Protein AF-A0A8J4C3Y7-F1 (afdb_monomer_lite)

InterPro domains:
  IPR002478 PUA domain [SM00359] (140-215)
  IPR005155 UPF0113, PUA domain [PF03657] (141-219)
  IPR005155 UPF0113, PUA domain [cd21151] (140-217)
  IPR015947 PUA-like superfamily [SSF88697] (140-215)
  IPR036974 PUA domain superfamily [G3DSA:2.30.130.10] (139-224)
  IPR040598 60S ribosome subunit biogenesis protein NIP7, pre-PUA domain [PF17833] (46-128)
  IPR055359 60S ribosome subunit biogenesis protein Nip7, pre-PUA domain, eukaryotes [cd21146] (47-132)

Organism: NCBI:txid1737510

Sequence (224 aa):
GHLAVQCRGHLAATVVLQKRNTFFLVRVDRAPIALFESRQNAKAQMRPLTEEETKAVFEKLYKFIGKNIKNLIDRPNEPFCFRLHKNRVYYVKEKLMKKATNVARDKLVALGTCIGKLTHTGKFRLTVGALDAISQYAKYKVWVKPSAEMQFLYGNNVLKSGLARITENTPTYTGVVIYSMADIPLGFGVTAKSTNECRSLDPNAVVAFHQADCGEFLRAEDEL

Foldseek 3Di:
DDDDDDDDDDDDDDDDDDDDDDDDDDDDDDDDPPPPVVVPVVQQDWDADDPLLVVLVVVVLCLFQPPCVCCLQDPPVFGWGWIDGPQWIAIATVVQVVVCVVDDSVPDDDHHFTQFGQDPVRHTAGECSCQVSRVVRTPKEWEFEPVCLVVVLVQHFGFLLGTDDIDAQDAAQGKYFYAYPVRHTFAIWGAHHHPVVSVVDDRGDGGTHHRYGPSCVVVPVPVD

Secondary structure (DSSP, 8-state):
--------SS----------S-----------GGGSGGGTTTS---BPPPHHHHHHHHHHHHHHHGGGGHHHH--SS--EEEEEETTEEEEEEHHHHHHHTTS-GGG----SEEEEEE-TTSPEEE-GGGHHHHHTT-S-EEEE-HHHHHHHHTTPPEEGGGEEEE-TTPPTT-EEEEEETTS-EEEEEEESS-TTHHHHS-TTSEEEEEEEETTHHHH-TTT-

pLDDT: mean 78.26, std 22.49, range [25.83, 96.19]

Radius of gyration: 27.96 Å; chains: 1; bounding box: 42×63×90 Å

Structure (mmCIF, N/CA/C/O backbone):
data_AF-A0A8J4C3Y7-F1
#
_entry.id   AF-A0A8J4C3Y7-F1
#
loop_
_atom_site.group_PDB
_atom_site.id
_atom_site.type_symbol
_atom_site.label_atom_id
_atom_site.label_alt_id
_atom_site.label_comp_id
_atom_site.label_asym_id
_atom_site.label_entity_id
_atom_site.label_seq_id
_atom_site.pdbx_PDB_ins_code
_atom_site.Cartn_x
_atom_site.Cartn_y
_atom_site.Cartn_z
_atom_site.occupancy
_atom_site.B_iso_or_equiv
_atom_site.auth_seq_id
_atom_site.auth_comp_id
_atom_site.auth_asym_id
_atom_site.auth_atom_id
_atom_site.pdbx_PDB_model_num
ATOM 1 N N . GLY A 1 1 ? 2.196 -44.851 71.385 1.00 36.41 1 GLY A N 1
ATOM 2 C CA . GLY A 1 1 ? 3.177 -45.946 71.321 1.00 36.41 1 GLY A CA 1
ATOM 3 C C . GLY A 1 1 ? 4.149 -45.639 70.212 1.00 36.41 1 GLY A C 1
ATOM 4 O O . GLY A 1 1 ? 3.719 -45.532 69.073 1.00 36.41 1 GLY A O 1
ATOM 5 N N . HIS A 1 2 ? 5.408 -45.390 70.560 1.00 28.61 2 HIS A N 1
ATOM 6 C CA . HIS A 1 2 ? 6.481 -45.124 69.607 1.00 28.61 2 HIS A CA 1
ATOM 7 C C . HIS A 1 2 ? 6.795 -46.374 68.780 1.00 28.61 2 HIS A C 1
ATOM 9 O O . HIS A 1 2 ? 7.017 -47.441 69.342 1.00 28.61 2 HIS A O 1
ATOM 15 N N . LEU A 1 3 ? 6.887 -46.207 67.462 1.00 26.78 3 LEU A N 1
ATOM 16 C CA . LEU A 1 3 ? 7.641 -47.085 66.575 1.00 26.78 3 LEU A CA 1
ATOM 17 C C . LEU A 1 3 ? 8.423 -46.177 65.627 1.00 26.78 3 LEU A C 1
ATOM 19 O O . LEU A 1 3 ? 7.864 -45.532 64.743 1.00 26.78 3 LEU A O 1
ATOM 23 N N . ALA A 1 4 ? 9.717 -46.057 65.910 1.00 28.67 4 ALA A N 1
ATOM 24 C CA . ALA A 1 4 ? 10.682 -45.421 65.036 1.00 28.67 4 ALA A CA 1
ATOM 25 C C . ALA A 1 4 ? 11.058 -46.414 63.931 1.00 28.67 4 ALA A C 1
ATOM 27 O O . ALA A 1 4 ? 11.509 -47.519 64.223 1.00 28.67 4 ALA A O 1
ATOM 28 N N . VAL A 1 5 ? 10.908 -46.009 62.671 1.00 31.25 5 VAL A N 1
ATOM 29 C CA . VAL A 1 5 ? 11.611 -46.625 61.542 1.00 31.25 5 VAL A CA 1
ATOM 30 C C . VAL A 1 5 ? 12.425 -45.518 60.891 1.00 31.25 5 VAL A C 1
ATOM 32 O O . VAL A 1 5 ? 11.892 -44.572 60.316 1.00 31.25 5 VAL A O 1
ATOM 35 N N . GLN A 1 6 ? 13.736 -45.612 61.069 1.00 31.64 6 GLN A N 1
ATOM 36 C CA . GLN A 1 6 ? 14.721 -44.703 60.514 1.00 31.64 6 GLN A CA 1
ATOM 37 C C . GLN A 1 6 ? 15.144 -45.241 59.144 1.00 31.64 6 GLN A C 1
ATOM 39 O O . GLN A 1 6 ? 15.929 -46.179 59.060 1.00 31.64 6 GLN A O 1
ATOM 44 N N . CYS A 1 7 ? 14.644 -44.634 58.067 1.00 29.94 7 CYS A N 1
ATOM 45 C CA . CYS A 1 7 ? 15.182 -44.817 56.720 1.00 29.94 7 CYS A CA 1
ATOM 46 C C . CYS A 1 7 ? 15.694 -43.465 56.210 1.00 29.94 7 CYS A C 1
ATOM 48 O O . CYS A 1 7 ? 14.972 -42.471 56.174 1.00 29.94 7 CYS A O 1
ATOM 50 N N . ARG A 1 8 ? 16.990 -43.424 55.888 1.00 35.47 8 ARG A N 1
ATOM 51 C CA . ARG A 1 8 ? 17.700 -42.272 55.325 1.00 35.47 8 ARG A CA 1
ATOM 52 C C . ARG A 1 8 ? 17.146 -41.931 53.938 1.00 35.47 8 ARG A C 1
ATOM 54 O O . ARG A 1 8 ? 16.997 -42.825 53.117 1.00 35.47 8 ARG A O 1
ATOM 61 N N . GLY A 1 9 ? 16.999 -40.636 53.660 1.00 35.59 9 GLY A N 1
ATOM 62 C CA . GLY A 1 9 ? 16.902 -40.109 52.296 1.00 35.59 9 GLY A CA 1
ATOM 63 C C . GLY A 1 9 ? 15.484 -39.793 51.819 1.00 35.59 9 GLY A C 1
ATOM 64 O O . GLY A 1 9 ? 14.715 -40.682 51.499 1.00 35.59 9 GLY A O 1
ATOM 65 N N . HIS A 1 10 ? 15.215 -38.490 51.717 1.00 35.09 10 HIS A N 1
ATOM 66 C CA . HIS A 1 10 ? 14.205 -37.833 50.875 1.00 35.09 10 HIS A CA 1
ATOM 67 C C . HIS A 1 10 ? 12.716 -38.194 51.070 1.00 35.09 10 HIS A C 1
ATOM 69 O O . HIS A 1 10 ? 12.194 -39.156 50.528 1.00 35.09 10 HIS A O 1
ATOM 75 N N . LEU A 1 11 ? 12.040 -37.259 51.756 1.00 35.09 11 LEU A N 1
ATOM 76 C CA . LEU A 1 11 ? 10.651 -36.814 51.561 1.00 35.09 11 LEU A CA 1
ATOM 77 C C . LEU A 1 11 ? 9.566 -37.902 51.525 1.00 35.09 11 LEU A C 1
ATOM 79 O O . LEU A 1 11 ? 9.141 -38.378 50.478 1.00 35.09 11 LEU A O 1
ATOM 83 N N . ALA A 1 12 ? 9.026 -38.176 52.712 1.00 33.22 12 ALA A N 1
ATOM 84 C CA . ALA A 1 12 ? 7.740 -38.831 52.892 1.00 33.22 12 ALA A CA 1
ATOM 85 C C . ALA A 1 12 ? 6.590 -37.917 52.421 1.00 33.22 12 ALA A C 1
ATOM 87 O O . ALA A 1 12 ? 6.475 -36.775 52.868 1.00 33.22 12 ALA A O 1
ATOM 88 N N . ALA A 1 13 ? 5.717 -38.434 51.554 1.00 33.91 13 ALA A N 1
ATOM 89 C CA . ALA A 1 13 ? 4.413 -37.850 51.263 1.00 33.91 13 ALA A CA 1
ATOM 90 C C . ALA A 1 13 ? 3.348 -38.600 52.077 1.00 33.91 13 ALA A C 1
ATOM 92 O O . ALA A 1 13 ? 3.108 -39.784 51.852 1.00 33.91 13 ALA A O 1
ATOM 93 N N . THR A 1 14 ? 2.710 -37.913 53.023 1.00 32.50 14 THR A N 1
ATOM 94 C CA . THR A 1 14 ? 1.568 -38.445 53.778 1.00 32.50 14 THR A CA 1
ATOM 95 C C . THR A 1 14 ? 0.280 -37.963 53.117 1.00 32.50 14 THR A C 1
ATOM 97 O O . THR A 1 14 ? 0.007 -36.765 53.088 1.00 32.50 14 THR A O 1
ATOM 100 N N . VAL A 1 15 ? -0.519 -38.888 52.582 1.00 29.41 15 VAL A N 1
ATOM 101 C CA . VAL A 1 15 ? -1.860 -38.598 52.053 1.00 29.41 15 VAL A CA 1
ATOM 102 C C . VAL A 1 15 ? -2.858 -38.626 53.208 1.00 29.41 15 VAL A C 1
ATOM 104 O O . VAL A 1 15 ? -3.060 -39.668 53.826 1.00 29.41 15 VAL A O 1
ATOM 107 N N . VAL A 1 16 ? -3.508 -37.493 53.479 1.00 32.41 16 VAL A N 1
ATOM 108 C CA . VAL A 1 16 ? -4.684 -37.416 54.357 1.00 32.41 16 VAL A CA 1
ATOM 109 C C . VAL A 1 16 ? -5.881 -36.977 53.516 1.00 32.41 16 VAL A C 1
ATOM 111 O O . VAL A 1 16 ? -5.937 -35.859 53.011 1.00 32.41 16 VAL A O 1
ATOM 114 N N . LEU A 1 17 ? -6.834 -37.894 53.350 1.00 31.77 17 LEU A N 1
ATOM 115 C CA . LEU A 1 17 ? -8.150 -37.675 52.753 1.00 31.77 17 LEU A CA 1
ATOM 116 C C . LEU A 1 17 ? -9.106 -37.155 53.830 1.00 31.77 17 LEU A C 1
ATOM 118 O O . LEU A 1 17 ? -9.456 -37.921 54.725 1.00 31.77 17 LEU A O 1
ATOM 122 N N . GLN A 1 18 ? -9.629 -35.928 53.709 1.00 32.31 18 GLN A N 1
ATOM 123 C CA . GLN A 1 18 ? -10.955 -35.643 54.267 1.00 32.31 18 GLN A CA 1
ATOM 124 C C . GLN A 1 18 ? -11.691 -34.457 53.629 1.00 32.31 18 GLN A C 1
ATOM 126 O O . GLN A 1 18 ? -11.134 -33.422 53.284 1.00 32.31 18 GLN A O 1
ATOM 131 N N . LYS A 1 19 ? -12.994 -34.704 53.483 1.00 35.78 19 LYS A N 1
ATOM 132 C CA . LYS A 1 19 ? -14.099 -33.912 52.935 1.00 35.78 19 LYS A CA 1
ATOM 133 C C . LYS A 1 19 ? -14.205 -32.465 53.453 1.00 35.78 19 LYS A C 1
ATOM 135 O O . LYS A 1 19 ? -13.980 -32.213 54.629 1.00 35.78 19 LYS A O 1
ATOM 140 N N . ARG A 1 20 ? -14.816 -31.633 52.590 1.00 32.47 20 ARG A N 1
ATOM 141 C CA . ARG A 1 20 ? -15.439 -30.301 52.810 1.00 32.47 20 ARG A CA 1
ATOM 142 C C . ARG A 1 20 ? -14.550 -29.077 52.528 1.00 32.47 20 ARG A C 1
ATOM 144 O O . ARG A 1 20 ? -14.087 -28.389 53.422 1.00 32.47 20 ARG A O 1
ATOM 151 N N . ASN A 1 21 ? -14.390 -28.819 51.227 1.00 35.31 21 ASN A N 1
ATOM 152 C CA . ASN A 1 21 ? -14.551 -27.549 50.490 1.00 35.31 21 ASN A CA 1
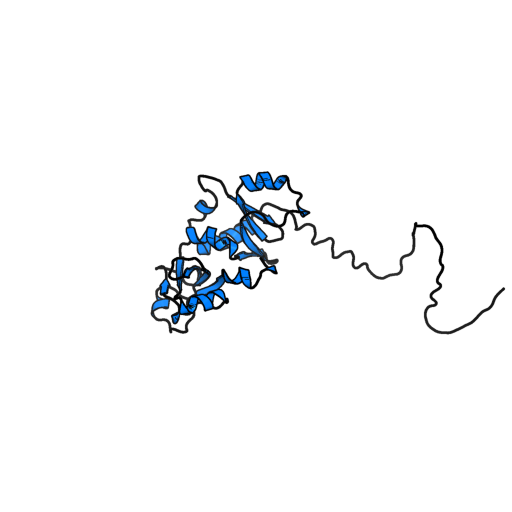ATOM 153 C C . ASN A 1 21 ? -14.249 -26.181 51.143 1.00 35.31 21 ASN A C 1
ATOM 155 O O . ASN A 1 21 ? -14.898 -25.191 50.820 1.00 35.31 21 ASN A O 1
ATOM 159 N N . THR A 1 22 ? -13.198 -26.087 51.947 1.00 32.81 22 THR A N 1
ATOM 160 C CA . THR A 1 22 ? -12.506 -24.820 52.237 1.00 32.81 22 THR A CA 1
ATOM 161 C C . THR A 1 22 ? -11.039 -25.137 52.490 1.00 32.81 22 THR A C 1
ATOM 163 O O . THR A 1 22 ? -10.719 -25.756 53.499 1.00 32.81 22 THR A O 1
ATOM 166 N N . PHE A 1 23 ? -10.151 -24.741 51.574 1.00 29.16 23 PHE A N 1
ATOM 167 C CA . PHE A 1 23 ? -8.704 -24.877 51.746 1.00 29.16 23 PHE A CA 1
ATOM 168 C C . PHE A 1 23 ? -8.066 -23.502 51.938 1.00 29.16 23 PHE A C 1
ATOM 170 O O . PHE A 1 23 ? -7.900 -22.728 50.999 1.00 29.16 23 PHE A O 1
ATOM 177 N N . PHE A 1 24 ? -7.693 -23.232 53.186 1.00 27.12 24 PHE A N 1
ATOM 178 C CA . PHE A 1 24 ? -6.508 -22.453 53.518 1.00 27.12 24 PHE A CA 1
ATOM 179 C C . PHE A 1 24 ? -5.316 -23.420 53.606 1.00 27.12 24 PHE A C 1
ATOM 181 O O . PHE A 1 24 ? -5.476 -24.530 54.113 1.00 27.12 24 PHE A O 1
ATOM 188 N N . LEU A 1 25 ? -4.132 -22.953 53.191 1.00 25.83 25 LEU A N 1
ATOM 189 C CA . LEU A 1 25 ? -2.889 -22.889 53.986 1.00 25.83 25 LEU A CA 1
ATOM 190 C C . LEU A 1 25 ? -1.599 -23.305 53.227 1.00 25.83 25 LEU A C 1
ATOM 192 O O . LEU A 1 25 ? -1.554 -24.265 52.470 1.00 25.83 25 LEU A O 1
ATOM 196 N N . VAL A 1 26 ? -0.542 -22.573 53.598 1.00 26.84 26 VAL A N 1
ATOM 197 C CA . VAL A 1 26 ? 0.910 -22.851 53.583 1.00 26.84 26 VAL A CA 1
ATOM 198 C C . VAL A 1 26 ? 1.687 -22.744 52.267 1.00 26.84 26 VAL A C 1
ATOM 200 O O . VAL A 1 26 ? 1.806 -23.666 51.470 1.00 26.84 26 VAL A O 1
ATOM 203 N N . ARG A 1 27 ? 2.348 -21.586 52.168 1.00 31.56 27 ARG A N 1
ATOM 204 C CA . ARG A 1 27 ? 3.588 -21.283 51.441 1.00 31.56 27 ARG A CA 1
ATOM 205 C C . ARG A 1 27 ? 4.646 -22.396 51.548 1.00 31.56 27 ARG A C 1
ATOM 207 O O . ARG A 1 27 ? 5.126 -22.667 52.643 1.00 31.56 27 ARG A O 1
ATOM 214 N N . VAL A 1 28 ? 5.106 -22.894 50.400 1.00 32.59 28 VAL A N 1
ATOM 215 C CA . VAL A 1 28 ? 6.481 -23.379 50.187 1.00 32.59 28 VAL A CA 1
ATOM 216 C C . VAL A 1 28 ? 6.940 -22.849 48.828 1.00 32.59 28 VAL A C 1
ATOM 218 O O . VAL A 1 28 ? 6.209 -22.922 47.841 1.00 32.59 28 VAL A O 1
ATOM 221 N N . ASP A 1 29 ? 8.118 -22.236 48.815 1.00 33.41 29 ASP A N 1
ATOM 222 C CA . ASP A 1 29 ? 8.666 -21.417 47.739 1.00 33.41 29 ASP A CA 1
ATOM 223 C C . ASP A 1 29 ? 8.772 -22.132 46.382 1.00 33.41 29 ASP A C 1
ATOM 225 O O . ASP A 1 29 ? 9.707 -22.881 46.106 1.00 33.41 29 ASP A O 1
ATOM 229 N N . ARG A 1 30 ? 7.848 -21.805 45.477 1.00 35.62 30 ARG A N 1
ATOM 230 C CA . ARG A 1 30 ? 8.101 -21.694 44.037 1.00 35.62 30 ARG A CA 1
ATOM 231 C C . ARG A 1 30 ? 7.339 -20.477 43.530 1.00 35.62 30 ARG A C 1
ATOM 233 O O . ARG A 1 30 ? 6.121 -20.396 43.661 1.00 35.62 30 ARG A O 1
ATOM 240 N N . ALA A 1 31 ? 8.090 -19.506 43.021 1.00 34.25 31 ALA A N 1
ATOM 241 C CA . ALA A 1 31 ? 7.583 -18.237 42.521 1.00 34.25 31 ALA A CA 1
ATOM 242 C C . ALA A 1 31 ? 6.405 -18.438 41.542 1.00 34.25 31 ALA A C 1
ATOM 244 O O . ALA A 1 31 ? 6.461 -19.330 40.690 1.00 34.25 31 ALA A O 1
ATOM 245 N N . PRO A 1 32 ? 5.337 -17.627 41.640 1.00 36.81 32 PRO A N 1
ATOM 246 C CA . PRO A 1 32 ? 4.151 -17.811 40.826 1.00 36.81 32 PRO A CA 1
ATOM 247 C C . PRO A 1 32 ? 4.416 -17.344 39.393 1.00 36.81 32 PRO A C 1
ATOM 249 O O . PRO A 1 32 ? 4.732 -16.183 39.140 1.00 36.81 32 PRO A O 1
ATOM 252 N N . ILE A 1 33 ? 4.179 -18.245 38.442 1.00 41.84 33 ILE A N 1
ATOM 253 C CA . ILE A 1 33 ? 4.109 -17.984 36.993 1.00 41.84 33 ILE A CA 1
ATOM 254 C C . ILE A 1 33 ? 2.921 -17.044 36.641 1.00 41.84 33 ILE A C 1
ATOM 256 O O . ILE A 1 33 ? 2.798 -16.561 35.522 1.00 41.84 33 ILE A O 1
ATOM 260 N N . ALA A 1 34 ? 2.091 -16.673 37.622 1.00 33.97 34 ALA A N 1
ATOM 261 C CA . ALA A 1 34 ? 0.876 -15.869 37.469 1.00 33.97 34 ALA A CA 1
ATOM 262 C C . ALA A 1 34 ? 1.071 -14.332 37.448 1.00 33.97 34 ALA A C 1
ATOM 264 O O . ALA A 1 34 ? 0.091 -13.594 37.532 1.00 33.97 34 ALA A O 1
ATOM 265 N N . LEU A 1 35 ? 2.302 -13.812 37.338 1.00 34.62 35 LEU A N 1
ATOM 266 C CA . LEU A 1 35 ? 2.556 -12.360 37.230 1.00 34.62 35 LEU A CA 1
ATOM 267 C C . LEU A 1 35 ? 2.922 -11.875 35.817 1.00 34.62 35 LEU A C 1
ATOM 269 O O . LEU A 1 35 ? 3.085 -10.672 35.616 1.00 34.62 35 LEU A O 1
ATOM 273 N N . PHE A 1 36 ? 3.011 -12.769 34.827 1.00 38.09 36 PHE A N 1
ATOM 274 C CA . PHE A 1 36 ? 3.315 -12.371 33.445 1.00 38.09 36 PHE A CA 1
ATOM 275 C C . PHE A 1 36 ? 2.067 -12.180 32.560 1.00 38.09 36 PHE A C 1
ATOM 277 O O . PHE A 1 36 ? 2.129 -11.482 31.550 1.00 38.09 36 PHE A O 1
ATOM 284 N N . GLU A 1 37 ? 0.909 -12.707 32.967 1.00 37.78 37 GLU A N 1
ATOM 285 C CA . GLU A 1 37 ? -0.347 -12.615 32.200 1.00 37.78 37 GLU A CA 1
ATOM 286 C C . GLU A 1 37 ? -1.121 -11.300 32.400 1.00 37.78 37 GLU A C 1
ATOM 288 O O . GLU A 1 37 ? -1.939 -10.916 31.565 1.00 37.78 37 GLU A O 1
ATOM 293 N N . SER A 1 38 ? -0.833 -10.532 33.454 1.00 36.56 38 SER A N 1
ATOM 294 C CA . SER A 1 38 ? -1.585 -9.309 33.776 1.00 36.56 38 SER A CA 1
ATOM 295 C C . SER A 1 38 ? -1.090 -8.042 33.063 1.00 36.56 38 SER A C 1
ATOM 297 O O . SER A 1 38 ? -1.765 -7.014 33.107 1.00 36.56 38 SER A O 1
ATOM 299 N N . ARG A 1 39 ? 0.045 -8.087 32.345 1.00 38.28 39 ARG A N 1
ATOM 300 C CA . ARG A 1 39 ? 0.594 -6.914 31.625 1.00 38.28 39 ARG A CA 1
ATOM 301 C C . ARG A 1 39 ? 0.188 -6.790 30.156 1.00 38.28 39 ARG A C 1
ATOM 303 O O . ARG A 1 39 ? 0.383 -5.721 29.581 1.00 38.28 39 ARG A O 1
ATOM 310 N N . GLN A 1 40 ? -0.403 -7.816 29.541 1.00 44.31 40 GLN A N 1
ATOM 311 C CA . GLN A 1 40 ? -0.867 -7.715 28.146 1.00 44.31 40 GLN A CA 1
ATOM 312 C C . GLN A 1 40 ? -2.348 -7.340 28.008 1.00 44.31 40 GLN A C 1
ATOM 314 O O . GLN A 1 40 ? -2.746 -6.796 26.977 1.00 44.31 40 GLN A O 1
ATOM 319 N N . ASN A 1 41 ? -3.152 -7.513 29.059 1.00 39.62 41 ASN A N 1
ATOM 320 C CA . ASN A 1 41 ? -4.606 -7.353 28.964 1.00 39.62 41 ASN A CA 1
ATOM 321 C C . ASN A 1 41 ? -5.119 -5.896 29.008 1.00 39.62 41 ASN A C 1
ATOM 323 O O . ASN A 1 41 ? -6.308 -5.650 28.836 1.00 39.62 41 ASN A O 1
ATOM 327 N N . ALA A 1 42 ? -4.239 -4.899 29.150 1.00 43.53 42 ALA A N 1
ATOM 328 C CA . ALA A 1 42 ? -4.610 -3.481 29.039 1.00 43.53 42 ALA A CA 1
ATOM 329 C C . ALA A 1 42 ? -4.554 -2.932 27.593 1.00 43.53 42 ALA A C 1
ATOM 331 O O . ALA A 1 42 ? -5.013 -1.820 27.334 1.00 43.53 42 ALA A O 1
ATOM 332 N N . LYS A 1 43 ? -4.015 -3.697 26.627 1.00 50.47 43 LYS A N 1
ATOM 333 C CA . LYS A 1 43 ? -3.798 -3.262 25.227 1.00 50.47 43 LYS A CA 1
ATOM 334 C C . LYS A 1 43 ? -4.917 -3.639 24.241 1.00 50.47 43 LYS A C 1
ATOM 336 O O . LYS A 1 43 ? -4.779 -3.398 23.043 1.00 50.47 43 LYS A O 1
ATOM 341 N N . ALA A 1 44 ? -6.038 -4.184 24.713 1.00 52.28 44 ALA A N 1
ATOM 342 C CA . ALA A 1 44 ? -7.176 -4.578 23.871 1.00 52.28 44 ALA A CA 1
ATOM 343 C C . ALA A 1 44 ? -8.234 -3.470 23.685 1.00 52.28 44 ALA A C 1
ATOM 345 O O . ALA A 1 44 ? -9.346 -3.729 23.231 1.00 52.28 44 ALA A O 1
ATOM 346 N N . GLN A 1 45 ? -7.936 -2.222 24.047 1.00 64.12 45 GLN A N 1
ATOM 347 C CA . GLN A 1 45 ? -8.951 -1.171 24.028 1.00 64.12 45 GLN A CA 1
ATOM 348 C C . GLN A 1 45 ? -9.001 -0.488 22.665 1.00 64.12 45 GLN A C 1
ATOM 350 O O . GLN A 1 45 ? -8.005 0.060 22.203 1.00 64.12 45 GLN A O 1
ATOM 355 N N . MET A 1 46 ? -10.183 -0.511 22.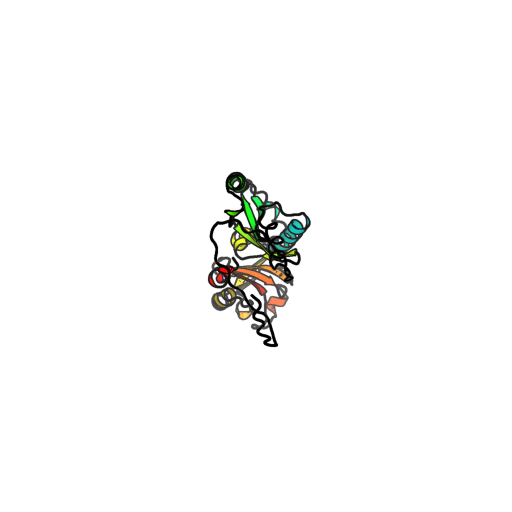040 1.00 76.31 46 MET A N 1
ATOM 356 C CA . MET A 1 46 ? -10.531 0.425 20.973 1.00 76.31 46 MET A CA 1
ATOM 357 C C . MET A 1 46 ? -10.276 1.844 21.462 1.00 76.31 46 MET A C 1
ATOM 359 O O . MET A 1 46 ? -11.026 2.363 22.291 1.00 76.31 46 MET A O 1
ATOM 363 N N . ARG A 1 47 ? -9.204 2.453 20.966 1.00 84.06 47 ARG A N 1
ATOM 364 C CA . ARG A 1 47 ? -8.774 3.780 21.397 1.00 84.06 47 ARG A CA 1
ATOM 365 C C . ARG A 1 47 ? -8.460 4.684 20.208 1.00 84.06 47 ARG A C 1
ATOM 367 O O . ARG A 1 47 ? -8.150 4.186 19.119 1.00 84.06 47 ARG A O 1
ATOM 374 N N . PRO A 1 48 ? -8.543 6.015 20.382 1.00 87.75 48 PRO A N 1
ATOM 375 C CA . PRO A 1 48 ? -7.861 6.938 19.482 1.00 87.75 48 PRO A CA 1
ATOM 376 C C . PRO A 1 48 ? -6.363 6.619 19.404 1.00 87.75 48 PRO A C 1
ATOM 378 O O . PRO A 1 48 ? -5.760 6.131 20.368 1.00 87.75 48 PRO A O 1
ATOM 381 N N . LEU A 1 49 ? -5.779 6.903 18.243 1.00 87.75 49 LEU A N 1
ATOM 382 C CA . LEU A 1 49 ? -4.331 6.887 18.078 1.00 87.75 49 LEU A CA 1
ATOM 383 C C . LEU A 1 49 ? -3.729 8.032 18.897 1.00 87.75 49 LEU A C 1
ATOM 385 O O . LEU A 1 49 ? -4.341 9.093 19.031 1.00 87.75 49 LEU A O 1
ATOM 389 N N . THR A 1 50 ? -2.534 7.816 19.441 1.00 90.44 50 THR A N 1
ATOM 390 C CA . THR A 1 50 ? -1.740 8.910 20.015 1.00 90.44 50 THR A CA 1
ATOM 391 C C . THR A 1 50 ? -1.155 9.774 18.898 1.00 90.44 50 THR A C 1
ATOM 393 O O . THR A 1 50 ? -1.157 9.386 17.726 1.00 90.44 50 THR A O 1
ATOM 396 N N . GLU A 1 51 ? -0.633 10.953 19.231 1.00 88.88 51 GLU A N 1
ATOM 397 C CA . GLU A 1 51 ? -0.028 11.847 18.235 1.00 88.88 51 GLU A CA 1
ATOM 398 C C . GLU A 1 51 ? 1.162 11.202 17.509 1.00 88.88 51 GLU A C 1
ATOM 400 O O . GLU A 1 51 ? 1.301 11.349 16.296 1.00 88.88 51 GLU A O 1
ATOM 405 N N . GLU A 1 52 ? 1.990 10.442 18.228 1.00 89.44 52 GLU A N 1
ATOM 406 C CA . GLU A 1 52 ? 3.147 9.733 17.669 1.00 89.44 52 GLU A CA 1
ATOM 407 C C . GLU A 1 52 ? 2.726 8.644 16.674 1.00 89.44 52 GLU A C 1
ATOM 409 O O . GLU A 1 52 ? 3.238 8.577 15.556 1.00 89.44 52 GLU A O 1
ATOM 414 N N . GLU A 1 53 ? 1.736 7.828 17.044 1.00 89.38 53 GLU A N 1
ATOM 415 C CA . GLU A 1 53 ? 1.188 6.778 16.176 1.00 89.38 53 GLU A CA 1
ATOM 416 C C . GLU A 1 53 ? 0.530 7.377 14.934 1.00 89.38 53 GLU A C 1
ATOM 418 O O . GLU A 1 53 ? 0.680 6.867 13.824 1.00 89.38 53 GLU A O 1
ATOM 423 N N . THR A 1 54 ? -0.174 8.491 15.120 1.00 90.12 54 THR A N 1
ATOM 424 C CA . THR A 1 54 ? -0.843 9.222 14.047 1.00 90.12 54 THR A CA 1
ATOM 425 C C . THR A 1 54 ? 0.172 9.742 13.030 1.00 90.12 54 THR A C 1
ATOM 427 O O . THR A 1 54 ? -0.004 9.530 11.829 1.00 90.12 54 THR A O 1
ATOM 430 N N . LYS A 1 55 ? 1.281 10.338 13.494 1.00 91.56 55 LYS A N 1
ATOM 431 C CA . LYS A 1 55 ? 2.395 10.758 12.629 1.00 91.56 55 LYS A CA 1
ATOM 432 C C . LYS A 1 55 ? 2.976 9.574 11.855 1.00 91.56 55 LYS A C 1
ATOM 434 O O . LYS A 1 55 ? 3.074 9.651 10.634 1.00 91.56 55 LYS A O 1
ATOM 439 N N . ALA A 1 56 ? 3.259 8.454 12.521 1.00 91.56 56 ALA A N 1
ATOM 440 C CA . ALA A 1 56 ? 3.822 7.267 11.872 1.00 91.56 56 ALA A CA 1
ATOM 441 C C . ALA A 1 56 ? 2.910 6.685 10.770 1.00 91.56 56 ALA A C 1
ATOM 443 O O . ALA A 1 56 ? 3.392 6.277 9.708 1.00 91.56 56 ALA A O 1
ATOM 444 N N . VAL A 1 57 ? 1.591 6.660 10.996 1.00 91.12 57 VAL A N 1
ATOM 445 C CA . VAL A 1 57 ? 0.606 6.217 9.994 1.00 91.12 57 VAL A CA 1
ATOM 446 C C . VAL A 1 57 ? 0.568 7.187 8.815 1.00 91.12 57 VAL A C 1
ATOM 448 O O . VAL A 1 57 ? 0.677 6.762 7.661 1.00 91.12 57 VAL A O 1
ATOM 451 N N . PHE A 1 58 ? 0.465 8.491 9.080 1.00 90.69 58 PHE A N 1
ATOM 452 C CA . PHE A 1 58 ? 0.376 9.494 8.022 1.00 90.69 58 PHE A CA 1
ATOM 453 C C . PHE A 1 58 ? 1.659 9.614 7.203 1.00 90.69 58 PHE A C 1
ATOM 455 O O . PHE A 1 58 ? 1.570 9.725 5.984 1.00 90.69 58 PHE A O 1
ATOM 462 N N . GLU A 1 59 ? 2.839 9.504 7.811 1.00 91.69 59 GLU A N 1
ATOM 463 C CA . GLU A 1 59 ? 4.115 9.469 7.089 1.00 91.69 59 GLU A CA 1
ATOM 464 C C . GLU A 1 59 ? 4.176 8.311 6.091 1.00 91.69 59 GLU A C 1
ATOM 466 O O . GLU A 1 59 ? 4.658 8.471 4.967 1.00 91.69 59 GLU A O 1
ATOM 471 N N . LYS A 1 60 ? 3.668 7.133 6.472 1.00 90.94 60 LYS A N 1
ATOM 472 C CA . LYS A 1 60 ? 3.605 5.977 5.572 1.00 90.94 60 LYS A CA 1
ATOM 473 C C . LYS A 1 60 ? 2.581 6.169 4.462 1.00 90.94 60 LYS A C 1
ATOM 475 O O . LYS A 1 60 ? 2.918 5.916 3.310 1.00 90.94 60 LYS A O 1
ATOM 480 N N . LEU A 1 61 ? 1.380 6.650 4.771 1.00 90.44 61 LEU A N 1
ATOM 481 C CA . LEU A 1 61 ? 0.343 6.917 3.766 1.00 90.44 61 LEU A CA 1
ATOM 482 C C . LEU A 1 61 ? 0.758 8.023 2.784 1.00 90.44 61 LEU A C 1
ATOM 484 O O . LEU A 1 61 ? 0.506 7.920 1.580 1.00 90.44 61 LEU A O 1
ATOM 488 N N . TYR A 1 62 ? 1.460 9.047 3.272 1.00 91.31 62 TYR A N 1
ATOM 489 C CA . TYR A 1 62 ? 1.959 10.153 2.460 1.00 91.31 62 TYR A CA 1
ATOM 490 C C . TYR A 1 62 ? 2.929 9.681 1.370 1.00 91.31 62 TYR A C 1
ATOM 492 O O . TYR A 1 62 ? 2.925 10.236 0.273 1.00 91.31 62 TYR A O 1
ATOM 500 N N . LYS A 1 63 ? 3.694 8.605 1.610 1.00 90.62 63 LYS A N 1
ATOM 501 C CA . LYS A 1 63 ? 4.591 8.017 0.599 1.00 90.62 63 LYS A CA 1
ATOM 502 C C . LYS A 1 63 ? 3.863 7.459 -0.629 1.00 90.62 63 LYS A C 1
ATOM 504 O O . LYS A 1 63 ? 4.494 7.380 -1.676 1.00 90.62 63 LYS A O 1
ATOM 509 N N . PHE A 1 64 ? 2.582 7.097 -0.513 1.00 91.19 64 PHE A N 1
ATOM 510 C CA . PHE A 1 64 ? 1.777 6.544 -1.614 1.00 91.19 64 PHE A CA 1
ATOM 511 C C . PHE A 1 64 ? 0.821 7.581 -2.227 1.00 91.19 64 PHE A C 1
ATOM 513 O O . PHE A 1 64 ? 0.701 7.692 -3.449 1.00 91.19 64 PHE A O 1
ATOM 520 N N . ILE A 1 65 ? 0.135 8.353 -1.378 1.00 90.19 65 ILE A N 1
ATOM 521 C CA . ILE A 1 65 ? -0.946 9.273 -1.776 1.00 90.19 65 ILE A CA 1
ATOM 522 C C . ILE A 1 65 ? -0.422 10.703 -2.013 1.00 90.19 65 ILE A C 1
ATOM 524 O O . ILE A 1 65 ? -0.953 11.456 -2.832 1.00 90.19 65 ILE A O 1
ATOM 528 N N . GLY A 1 66 ? 0.621 11.112 -1.285 1.00 87.81 66 GLY A N 1
ATOM 529 C CA . GLY A 1 66 ? 1.100 12.492 -1.263 1.00 87.81 66 GLY A CA 1
ATOM 530 C C . GLY A 1 66 ? 0.053 13.466 -0.711 1.00 87.81 66 GLY A C 1
ATOM 531 O O . GLY A 1 66 ? -0.519 13.257 0.358 1.00 87.81 66 GLY A O 1
ATOM 532 N N . LYS A 1 67 ? -0.213 14.553 -1.448 1.00 85.50 67 LYS A N 1
ATOM 533 C CA . LYS A 1 67 ? -1.088 15.660 -1.009 1.00 85.50 67 LYS A CA 1
ATOM 534 C C . LYS A 1 67 ? -2.578 15.289 -0.917 1.00 85.50 67 LYS A C 1
ATOM 536 O O . LYS A 1 67 ? -3.321 15.980 -0.225 1.00 85.50 67 LYS A O 1
ATOM 541 N N . ASN A 1 68 ? -3.006 14.196 -1.555 1.00 84.38 68 ASN A N 1
ATOM 542 C CA . ASN A 1 68 ? -4.416 13.780 -1.625 1.00 84.38 68 ASN A CA 1
ATOM 543 C C . ASN A 1 68 ? -4.942 13.133 -0.331 1.00 84.38 68 ASN A C 1
ATOM 545 O O . ASN A 1 68 ? -6.065 12.640 -0.293 1.00 84.38 68 ASN A O 1
ATOM 549 N N . ILE A 1 69 ? -4.156 13.141 0.748 1.00 85.56 69 ILE A N 1
ATOM 550 C CA . ILE A 1 69 ? -4.523 12.506 2.017 1.00 85.56 69 ILE A CA 1
ATOM 551 C C . ILE A 1 69 ? -5.741 13.149 2.689 1.00 85.56 69 ILE A C 1
ATOM 553 O O . ILE A 1 69 ? -6.472 12.475 3.407 1.00 85.56 69 ILE A O 1
ATOM 557 N N . LYS A 1 70 ? -6.004 14.431 2.405 1.00 84.56 70 LYS A N 1
ATOM 558 C CA . LYS A 1 70 ? -7.189 15.148 2.899 1.00 84.56 70 LYS A CA 1
ATOM 559 C C . LYS A 1 70 ? -8.485 14.480 2.436 1.00 84.56 70 LYS A C 1
ATOM 561 O O . LYS A 1 70 ? -9.389 14.285 3.236 1.00 84.56 70 LYS A O 1
ATOM 566 N N . ASN A 1 71 ? -8.515 14.010 1.189 1.00 84.25 71 ASN A N 1
ATOM 567 C CA . ASN A 1 71 ? -9.682 13.344 0.602 1.00 84.25 71 ASN A CA 1
ATOM 568 C C . ASN A 1 71 ? -9.972 11.977 1.245 1.00 84.25 71 ASN A C 1
ATOM 570 O O . ASN A 1 71 ? -11.070 11.441 1.093 1.00 84.25 71 ASN A O 1
ATOM 574 N N . LEU A 1 72 ? -8.993 11.393 1.949 1.00 83.06 72 LEU A N 1
ATOM 575 C CA . LEU A 1 72 ? -9.183 10.150 2.692 1.00 83.06 72 LEU A CA 1
ATOM 576 C C . LEU A 1 72 ? -9.940 10.388 4.009 1.00 83.06 72 LEU A C 1
ATOM 578 O O . LEU A 1 72 ? -10.656 9.502 4.461 1.00 83.06 72 LEU A O 1
ATOM 582 N N . ILE A 1 73 ? -9.793 11.559 4.628 1.00 83.25 73 ILE A N 1
ATOM 583 C CA . ILE A 1 73 ? -10.436 11.887 5.910 1.00 83.25 73 ILE A CA 1
ATOM 584 C C . ILE A 1 73 ? -11.768 12.596 5.653 1.00 83.25 73 ILE A C 1
ATOM 586 O O . ILE A 1 73 ? -12.818 12.151 6.126 1.00 83.25 73 ILE A O 1
ATOM 590 N N . ASP A 1 74 ? -11.718 13.641 4.828 1.00 79.94 74 ASP A N 1
ATOM 591 C CA . ASP A 1 74 ? -12.823 14.553 4.563 1.00 79.94 74 ASP A CA 1
ATOM 592 C C . ASP A 1 74 ? -13.499 14.175 3.245 1.00 79.94 74 ASP A C 1
ATOM 594 O O . ASP A 1 74 ? -13.327 14.820 2.207 1.00 79.94 74 ASP A O 1
ATOM 598 N N . ARG A 1 75 ? -14.272 13.084 3.268 1.00 78.62 75 ARG A N 1
ATOM 599 C CA . ARG A 1 75 ? -15.209 12.804 2.176 1.00 78.62 75 ARG A CA 1
ATOM 600 C C . ARG A 1 75 ? -16.487 13.612 2.414 1.00 78.62 75 ARG A C 1
ATOM 602 O O . ARG A 1 75 ? -17.041 13.528 3.508 1.00 78.62 75 ARG A O 1
ATOM 609 N N . PRO A 1 76 ? -17.019 14.316 1.397 1.00 72.69 76 PRO A N 1
ATOM 610 C CA . PRO A 1 76 ? -18.184 15.194 1.557 1.00 72.69 76 PRO A CA 1
ATOM 611 C C . PRO A 1 76 ? -19.445 14.460 2.035 1.00 72.69 76 PRO A C 1
ATOM 613 O O . PRO A 1 76 ? -20.330 15.074 2.617 1.00 72.69 76 PRO A O 1
ATOM 616 N N . ASN A 1 77 ? -19.522 13.144 1.820 1.00 78.00 77 ASN A N 1
ATOM 617 C CA . ASN A 1 77 ? -20.662 12.338 2.248 1.00 78.00 77 ASN A CA 1
ATOM 618 C C . ASN A 1 77 ? -20.569 11.918 3.722 1.00 78.00 77 ASN A C 1
ATOM 620 O O . ASN A 1 77 ? -21.546 12.031 4.459 1.00 78.00 77 ASN A O 1
ATOM 624 N N . GLU A 1 78 ? -19.424 11.375 4.149 1.00 79.69 78 GLU A N 1
ATOM 625 C CA . GLU A 1 78 ? -19.242 10.836 5.501 1.00 79.69 78 GLU A CA 1
ATOM 626 C C . GLU A 1 78 ? -17.776 10.948 5.944 1.00 79.69 78 GLU A C 1
ATOM 628 O O . GLU A 1 78 ? -16.899 10.469 5.218 1.00 79.69 78 GLU A O 1
ATOM 633 N N . PRO A 1 79 ? -17.502 11.495 7.144 1.00 85.56 79 PRO A N 1
ATOM 634 C CA . PRO A 1 79 ? -16.153 11.548 7.687 1.00 85.56 79 PRO A CA 1
ATOM 635 C C . PRO A 1 79 ? -15.676 10.159 8.127 1.00 85.56 79 PRO A C 1
ATOM 637 O O . PRO A 1 79 ? -16.433 9.339 8.675 1.00 85.56 79 PRO A O 1
ATOM 640 N N . PHE A 1 80 ? -14.387 9.909 7.911 1.00 88.56 80 PHE A N 1
ATOM 641 C CA . PHE A 1 80 ? -13.714 8.692 8.348 1.00 88.56 80 PHE A CA 1
ATOM 642 C C . PHE A 1 80 ? -12.718 8.985 9.468 1.00 88.56 80 PHE A C 1
ATOM 644 O O . PHE A 1 80 ? -12.065 10.024 9.498 1.00 88.56 80 PHE A O 1
ATOM 651 N N . CYS A 1 81 ? -12.571 8.033 10.386 1.00 86.62 81 CYS A N 1
ATOM 652 C CA . CYS A 1 81 ? -11.645 8.121 11.506 1.00 86.62 81 CYS A CA 1
ATOM 653 C C . CYS A 1 81 ? -10.766 6.872 11.603 1.00 86.62 81 CYS A C 1
ATOM 655 O O . CYS A 1 81 ? -11.191 5.762 11.267 1.00 86.62 81 CYS A O 1
ATOM 657 N N . PHE A 1 82 ? -9.548 7.060 12.114 1.00 90.62 82 PHE A N 1
ATOM 658 C CA . PHE A 1 82 ? -8.641 5.967 12.441 1.00 90.62 82 PHE A CA 1
ATOM 659 C C . PHE A 1 82 ? -8.798 5.561 13.906 1.00 90.62 82 PHE A C 1
ATOM 661 O O . PHE A 1 82 ? -8.854 6.408 14.805 1.00 90.62 82 PHE A O 1
ATOM 668 N N . ARG A 1 83 ? -8.854 4.254 14.158 1.00 88.81 83 ARG A N 1
ATOM 669 C CA . ARG A 1 83 ? -8.888 3.679 15.506 1.00 88.81 83 ARG A CA 1
ATOM 670 C C . ARG A 1 83 ? -7.878 2.565 15.635 1.00 88.81 83 ARG A C 1
ATOM 672 O O . ARG A 1 83 ? -7.628 1.833 14.685 1.00 88.81 83 ARG A O 1
ATOM 679 N N . LEU A 1 84 ? -7.327 2.431 16.832 1.00 88.81 84 LEU A N 1
ATOM 680 C CA . LEU A 1 84 ? -6.408 1.359 17.160 1.00 88.81 84 LEU A CA 1
ATOM 681 C C . LEU A 1 84 ? -7.140 0.303 17.975 1.00 88.81 84 LEU A C 1
ATOM 683 O O . LEU A 1 84 ? -7.797 0.619 18.968 1.00 88.81 84 LEU A O 1
ATOM 687 N N . HIS A 1 85 ? -6.998 -0.951 17.566 1.00 87.25 85 HIS A N 1
ATOM 688 C CA . HIS A 1 85 ? -7.481 -2.102 18.313 1.00 87.25 85 HIS A CA 1
ATOM 689 C C . HIS A 1 85 ? -6.503 -3.269 18.145 1.00 87.25 85 HIS A C 1
ATOM 691 O O . HIS A 1 85 ? -6.140 -3.606 17.022 1.00 87.25 85 HIS A O 1
ATOM 697 N N . LYS A 1 86 ? -6.043 -3.867 19.255 1.00 84.38 86 LYS A N 1
ATOM 698 C CA . LYS A 1 86 ? -5.077 -4.989 19.263 1.00 84.38 86 LYS A CA 1
ATOM 699 C C . LYS A 1 86 ? -3.849 -4.739 18.360 1.00 84.38 86 LYS A C 1
ATOM 701 O O . LYS A 1 86 ? -3.462 -5.588 17.567 1.00 84.38 86 LYS A O 1
ATOM 706 N N . ASN A 1 87 ? -3.252 -3.545 18.459 1.00 86.75 87 ASN A N 1
ATOM 707 C CA . ASN A 1 87 ? -2.125 -3.061 17.633 1.00 86.75 87 ASN A CA 1
ATOM 708 C C . ASN A 1 87 ? -2.399 -2.949 16.118 1.00 86.75 87 ASN A C 1
ATOM 710 O O . ASN A 1 87 ? -1.478 -2.673 15.349 1.00 86.75 87 ASN A O 1
ATOM 714 N N . ARG A 1 88 ? -3.645 -3.116 15.676 1.00 88.75 88 ARG A N 1
ATOM 715 C CA . ARG A 1 88 ? -4.073 -2.890 14.294 1.00 88.75 88 ARG A CA 1
ATOM 716 C C . ARG A 1 88 ? -4.790 -1.552 14.183 1.00 88.75 88 ARG A C 1
ATOM 718 O O . ARG A 1 88 ? -5.530 -1.154 15.085 1.00 88.75 88 ARG A O 1
ATOM 725 N N . VAL A 1 89 ? -4.537 -0.850 13.086 1.00 91.44 89 VAL A N 1
ATOM 726 C CA . VAL A 1 89 ? -5.156 0.433 12.765 1.00 91.44 89 VAL A CA 1
ATOM 727 C C . VAL A 1 89 ? -6.279 0.187 11.771 1.00 91.44 89 VAL A C 1
ATOM 729 O O . VAL A 1 89 ? -6.059 -0.283 10.654 1.00 91.44 89 VAL A O 1
ATOM 732 N N . TYR A 1 90 ? -7.481 0.540 12.194 1.00 91.50 90 TYR A N 1
ATOM 733 C CA . TYR A 1 90 ? -8.701 0.417 11.424 1.00 91.50 90 TYR A CA 1
ATOM 734 C C . TYR A 1 90 ? -9.143 1.781 10.906 1.00 91.50 90 TYR A C 1
ATOM 736 O O . TYR A 1 90 ? -9.122 2.775 11.634 1.00 91.50 90 TYR A O 1
ATOM 744 N N . TYR A 1 91 ? -9.568 1.806 9.650 1.00 90.62 91 TYR A N 1
ATOM 745 C CA . TYR A 1 91 ? -10.200 2.934 8.986 1.00 90.62 91 TYR A CA 1
ATOM 746 C C . TYR A 1 91 ? -11.707 2.698 8.951 1.00 90.62 91 TYR A C 1
ATOM 748 O O . TYR A 1 91 ? -12.195 1.734 8.354 1.00 90.62 91 TYR A O 1
ATOM 756 N N . VAL A 1 92 ? -12.444 3.553 9.660 1.00 89.38 92 VAL A N 1
ATOM 757 C CA . VAL A 1 92 ? -13.862 3.334 9.960 1.00 89.38 92 VAL A CA 1
ATOM 758 C C . VAL A 1 92 ? -14.646 4.621 9.750 1.00 89.38 92 VAL A C 1
ATOM 760 O O . VAL A 1 92 ? -14.193 5.710 10.096 1.00 89.38 92 VAL A O 1
ATOM 763 N N . LYS A 1 93 ? -15.866 4.486 9.232 1.00 89.75 93 LYS A N 1
ATOM 764 C CA . LYS A 1 93 ? -16.846 5.574 9.164 1.00 89.75 93 LYS A CA 1
ATOM 765 C C . LYS A 1 93 ? -17.270 6.003 10.567 1.00 89.75 93 LYS A C 1
ATOM 767 O O . LYS A 1 93 ? -17.580 5.152 11.403 1.00 89.75 93 LYS A O 1
ATOM 772 N N . GLU A 1 94 ? -17.412 7.301 10.817 1.00 87.25 94 GLU A N 1
ATOM 773 C CA . GLU A 1 94 ? -17.803 7.796 12.147 1.00 87.25 94 GLU A CA 1
ATOM 774 C C . GLU A 1 94 ? -19.165 7.237 12.616 1.00 87.25 94 GLU A C 1
ATOM 776 O O . GLU A 1 94 ? -19.346 6.891 13.785 1.00 87.25 94 GLU A O 1
ATOM 781 N N . LYS A 1 95 ? -20.116 7.043 11.691 1.00 89.31 95 LYS A N 1
ATOM 782 C CA . LYS A 1 95 ? -21.417 6.419 11.992 1.00 89.31 95 LYS A CA 1
ATOM 783 C C . LYS A 1 95 ? -21.282 4.982 12.508 1.00 89.31 95 LYS A C 1
ATOM 785 O O . LYS A 1 95 ? -22.015 4.591 13.412 1.00 89.31 95 LYS A O 1
ATOM 790 N N . LEU A 1 96 ? -20.358 4.197 11.947 1.00 88.44 96 LEU A N 1
ATOM 791 C CA . LEU A 1 96 ? -20.095 2.831 12.412 1.00 88.44 96 LEU A CA 1
ATOM 792 C C . LEU A 1 96 ? -19.434 2.844 13.789 1.00 88.44 96 LEU A C 1
ATOM 794 O O . LEU A 1 96 ? -19.786 2.027 14.634 1.00 88.44 96 LEU A O 1
ATOM 798 N N . MET A 1 97 ? -18.565 3.820 14.058 1.00 86.00 97 MET A N 1
ATOM 799 C CA . MET A 1 97 ? -17.974 3.990 15.385 1.00 86.00 97 MET A CA 1
ATOM 800 C C . MET A 1 97 ? -19.014 4.277 16.468 1.00 86.00 97 MET A C 1
ATOM 802 O O . MET A 1 97 ? -18.939 3.681 17.538 1.00 86.00 97 MET A O 1
ATOM 806 N N . LYS A 1 98 ? -20.009 5.128 16.186 1.00 87.06 98 LYS A N 1
ATOM 807 C CA . LYS A 1 98 ? -21.115 5.413 17.121 1.00 87.06 98 LYS A CA 1
ATOM 808 C C . LYS A 1 98 ? -21.986 4.187 17.402 1.00 87.06 98 LYS A C 1
ATOM 810 O O . LYS A 1 98 ? -22.561 4.083 18.472 1.00 87.06 98 LYS A O 1
ATOM 815 N N . LYS A 1 99 ? -22.084 3.248 16.459 1.00 86.62 99 LYS A N 1
ATOM 816 C CA . LYS A 1 99 ? -22.790 1.972 16.673 1.00 86.62 99 LYS A CA 1
ATOM 817 C C . LYS A 1 99 ? -21.927 0.967 17.434 1.00 86.62 99 LYS A C 1
ATOM 819 O O . LYS A 1 99 ? -22.439 0.206 18.248 1.00 86.62 99 LYS A O 1
ATOM 824 N N . ALA A 1 100 ? -20.617 0.986 17.197 1.00 84.88 100 ALA A N 1
ATOM 825 C CA . ALA A 1 100 ? -19.669 0.080 17.830 1.00 84.88 100 ALA A CA 1
ATOM 826 C C . ALA A 1 100 ? -19.527 0.296 19.347 1.00 84.88 100 ALA A C 1
ATOM 828 O O . ALA A 1 100 ? -19.092 -0.619 20.040 1.00 84.88 100 ALA A O 1
ATOM 829 N N . THR A 1 101 ? -19.928 1.453 19.888 1.00 84.19 101 THR A N 1
ATOM 830 C CA . THR A 1 101 ? -19.942 1.691 21.344 1.00 84.19 101 THR A CA 1
ATOM 831 C C . THR A 1 101 ? -20.934 0.804 22.093 1.00 84.19 101 THR A C 1
ATOM 833 O O . THR A 1 101 ? -20.763 0.598 23.289 1.00 84.19 101 THR A O 1
ATOM 836 N N . ASN A 1 102 ? -21.940 0.254 21.405 1.00 86.50 102 ASN A N 1
ATOM 837 C CA . ASN A 1 102 ? -22.931 -0.641 22.009 1.00 86.50 102 ASN A CA 1
ATOM 838 C C . ASN A 1 102 ? -22.411 -2.077 22.188 1.00 86.50 102 ASN A C 1
ATOM 840 O O . ASN A 1 102 ? -23.077 -2.901 22.810 1.00 86.50 102 ASN A O 1
ATOM 844 N N . VAL A 1 103 ? -21.239 -2.400 21.633 1.00 84.75 103 VAL A N 1
ATOM 845 C CA . VAL A 1 103 ? -20.633 -3.731 21.717 1.00 84.75 103 VAL A CA 1
ATOM 846 C C . VAL A 1 103 ? -19.537 -3.723 22.780 1.00 84.75 103 VAL A C 1
ATOM 848 O O . VAL A 1 103 ? -18.688 -2.832 22.817 1.00 84.75 103 VAL A O 1
ATOM 851 N N . ALA A 1 104 ? -19.538 -4.740 23.645 1.00 83.19 104 ALA A N 1
ATOM 852 C CA . ALA A 1 104 ? -18.494 -4.917 24.649 1.00 83.19 104 ALA A CA 1
ATOM 853 C C . ALA A 1 104 ? -17.114 -5.072 23.986 1.00 83.19 104 ALA A C 1
ATOM 855 O O . ALA A 1 104 ? -16.963 -5.801 23.004 1.00 83.19 104 ALA A O 1
ATOM 856 N N . ARG A 1 105 ? -16.096 -4.412 24.553 1.00 76.69 105 ARG A N 1
ATOM 857 C CA . ARG A 1 105 ? -14.741 -4.325 23.976 1.00 76.69 105 ARG A CA 1
ATOM 858 C C . ARG A 1 105 ? -14.084 -5.691 23.777 1.00 76.69 105 ARG A C 1
ATOM 860 O O . ARG A 1 105 ? -13.381 -5.877 22.791 1.00 76.69 105 ARG A O 1
ATOM 867 N N . ASP A 1 106 ? -14.363 -6.638 24.665 1.00 79.06 106 ASP A N 1
ATOM 868 C CA . ASP A 1 106 ? -13.778 -7.983 24.626 1.00 79.06 106 ASP A CA 1
ATOM 869 C C . ASP A 1 106 ? -14.349 -8.832 23.484 1.00 79.06 106 ASP A C 1
ATOM 871 O O . ASP A 1 106 ? -13.665 -9.694 22.937 1.00 79.06 106 ASP A O 1
ATOM 875 N N . LYS A 1 107 ? -15.598 -8.554 23.086 1.00 82.62 107 LYS A N 1
ATOM 876 C CA . LYS A 1 107 ? -16.286 -9.241 21.983 1.00 82.62 107 LYS A CA 1
ATOM 877 C C . LYS A 1 107 ? -15.993 -8.618 20.620 1.00 82.62 107 LYS A C 1
ATOM 879 O O . LYS A 1 107 ? -16.411 -9.151 19.597 1.00 82.62 107 LYS A O 1
ATOM 884 N N . LEU A 1 108 ? -15.308 -7.480 20.594 1.00 79.44 108 LEU A N 1
ATOM 885 C CA . LEU A 1 108 ? -15.013 -6.761 19.370 1.00 79.44 108 LEU A CA 1
ATOM 886 C C . LEU A 1 108 ? -13.707 -7.290 18.768 1.00 79.44 108 LEU A C 1
ATOM 888 O O . LEU A 1 108 ? -12.661 -7.270 19.414 1.00 79.44 108 LEU A O 1
ATOM 892 N N . VAL A 1 109 ? -13.780 -7.807 17.540 1.00 81.38 109 VAL A N 1
ATOM 893 C CA . VAL A 1 109 ? -12.629 -8.410 16.843 1.00 81.38 109 VAL A CA 1
ATOM 894 C C . VAL A 1 109 ? -12.027 -7.429 15.838 1.00 81.38 109 VAL A C 1
ATOM 896 O O . VAL A 1 109 ? -10.834 -7.134 15.897 1.00 81.38 109 VAL A O 1
ATOM 899 N N . ALA A 1 110 ? -12.860 -6.881 14.953 1.00 81.62 110 ALA A N 1
ATOM 900 C CA . ALA A 1 110 ? -12.466 -5.941 13.911 1.00 81.62 110 ALA A CA 1
ATOM 901 C C . ALA A 1 110 ? -13.599 -4.947 13.626 1.00 81.62 110 ALA A C 1
ATOM 903 O O . ALA A 1 110 ? -14.771 -5.246 13.860 1.00 81.62 110 ALA A O 1
ATOM 904 N N . LEU A 1 111 ? -13.252 -3.770 13.104 1.00 83.31 111 LEU A N 1
ATOM 905 C CA . LEU A 1 111 ? -14.219 -2.784 12.624 1.00 83.31 111 LEU A CA 1
ATOM 906 C C . LEU A 1 111 ? -13.725 -2.122 11.348 1.00 83.31 111 LEU A C 1
ATOM 908 O O . LEU A 1 111 ? -12.625 -1.584 11.320 1.00 83.31 111 LEU A O 1
ATOM 912 N N . GLY A 1 112 ? -14.579 -2.075 10.330 1.00 87.25 112 GLY A N 1
ATOM 913 C CA . GLY A 1 112 ? -14.256 -1.418 9.066 1.00 87.25 112 GLY A CA 1
ATOM 914 C C . GLY A 1 112 ? -13.062 -2.065 8.369 1.00 87.25 112 GLY A C 1
ATOM 915 O O . GLY A 1 112 ? -12.933 -3.287 8.352 1.00 87.25 112 GLY A O 1
ATOM 916 N N . THR A 1 113 ? -12.203 -1.236 7.785 1.00 89.19 113 THR A N 1
ATOM 917 C CA . THR A 1 113 ? -11.094 -1.695 6.945 1.00 89.19 113 THR A CA 1
ATOM 918 C C . THR A 1 113 ? -9.785 -1.659 7.723 1.00 89.19 113 THR A C 1
ATOM 920 O O . THR A 1 113 ? -9.398 -0.614 8.246 1.00 89.19 113 THR A O 1
ATOM 923 N N . CYS A 1 114 ? -9.070 -2.781 7.787 1.00 89.75 114 CYS A N 1
ATOM 924 C CA . CYS A 1 114 ? -7.732 -2.826 8.373 1.00 89.75 114 CYS A CA 1
ATOM 925 C C . CYS A 1 114 ? -6.725 -2.164 7.417 1.00 89.75 114 CYS A C 1
ATOM 927 O O . CYS A 1 114 ? -6.545 -2.625 6.292 1.00 89.75 114 CYS A O 1
ATOM 929 N N . ILE A 1 115 ? -6.070 -1.082 7.850 1.00 90.88 115 ILE A N 1
ATOM 930 C CA . ILE A 1 115 ? -5.052 -0.387 7.040 1.00 90.88 115 ILE A CA 1
ATOM 931 C C . ILE A 1 115 ? -3.662 -0.968 7.295 1.00 90.88 115 ILE A C 1
ATOM 933 O O . ILE A 1 115 ? -2.809 -0.993 6.409 1.00 90.88 115 ILE A O 1
ATOM 937 N N . GLY A 1 116 ? -3.411 -1.420 8.521 1.00 91.38 116 GLY A N 1
ATOM 938 C CA . GLY A 1 116 ? -2.115 -1.966 8.877 1.00 91.38 116 GLY A CA 1
ATOM 939 C C . GLY A 1 116 ? -1.950 -2.251 10.357 1.00 91.38 116 GLY A C 1
ATOM 940 O O . GLY A 1 116 ? -2.848 -2.027 11.171 1.00 91.38 116 GLY A O 1
ATOM 941 N N . LYS A 1 117 ? -0.754 -2.719 10.702 1.00 89.94 117 LYS A N 1
ATOM 942 C CA . LYS A 1 117 ? -0.345 -3.059 12.064 1.00 89.94 117 LYS A CA 1
ATOM 943 C C . LYS A 1 117 ? 0.789 -2.162 12.540 1.00 89.94 117 LYS A C 1
ATOM 945 O O . LYS A 1 117 ? 1.721 -1.855 11.795 1.00 89.94 117 LYS A O 1
ATOM 950 N N . LEU A 1 118 ? 0.719 -1.754 13.800 1.00 89.19 118 LEU A N 1
ATOM 951 C CA . LEU A 1 118 ? 1.825 -1.107 14.491 1.00 89.19 118 LEU A CA 1
ATOM 952 C C . LEU A 1 118 ? 2.710 -2.182 15.107 1.00 89.19 118 LEU A C 1
ATOM 954 O O . LEU A 1 118 ? 2.244 -3.054 15.842 1.00 89.19 118 LEU A O 1
ATOM 958 N N . THR A 1 119 ? 3.999 -2.126 14.795 1.00 87.94 119 THR A N 1
ATOM 959 C CA . THR A 1 119 ? 4.980 -2.999 15.433 1.00 87.94 119 THR A CA 1
ATOM 960 C C . THR A 1 119 ? 5.247 -2.537 16.863 1.00 87.94 119 THR A C 1
ATOM 962 O O . THR A 1 119 ? 5.004 -1.385 17.221 1.00 87.94 119 THR A O 1
ATOM 965 N N . HIS A 1 120 ? 5.815 -3.417 17.690 1.00 83.19 120 HIS A N 1
ATOM 966 C CA . HIS A 1 120 ? 6.239 -3.054 19.047 1.00 83.19 120 HIS A CA 1
ATOM 967 C C . HIS A 1 120 ? 7.273 -1.916 19.069 1.00 83.19 120 HIS A C 1
ATOM 969 O O . HIS A 1 120 ? 7.347 -1.179 20.044 1.00 83.19 120 HIS A O 1
ATOM 975 N N . THR A 1 121 ? 8.022 -1.740 17.976 1.00 84.38 121 THR A N 1
ATOM 976 C CA . THR A 1 121 ? 8.975 -0.639 17.760 1.00 84.38 121 THR A CA 1
ATOM 977 C C . THR A 1 121 ? 8.291 0.676 17.349 1.00 84.38 121 THR A C 1
ATOM 979 O O . THR A 1 121 ? 8.974 1.643 17.035 1.00 84.38 121 THR A O 1
ATOM 982 N N . GLY A 1 122 ? 6.957 0.719 17.269 1.00 81.06 122 GLY A N 1
ATOM 983 C CA . GLY A 1 122 ? 6.192 1.903 16.862 1.00 81.06 122 GLY A CA 1
ATOM 984 C C . GLY A 1 122 ? 6.188 2.171 15.354 1.00 81.06 122 GLY A C 1
ATOM 985 O O . GLY A 1 122 ? 5.664 3.188 14.907 1.00 81.06 122 GLY A O 1
ATOM 986 N N . LYS A 1 123 ? 6.745 1.268 14.533 1.00 87.56 123 LYS A N 1
ATOM 987 C CA . LYS A 1 123 ? 6.734 1.421 13.072 1.00 87.56 123 LYS A CA 1
ATOM 988 C C . LYS A 1 123 ? 5.410 0.918 12.510 1.00 87.56 123 LYS A C 1
ATOM 990 O O . LYS A 1 123 ? 4.966 -0.182 12.835 1.00 87.56 123 LYS A O 1
ATOM 995 N N . PHE A 1 124 ? 4.813 1.693 11.612 1.00 90.94 124 PHE A N 1
ATOM 996 C CA . PHE A 1 124 ? 3.602 1.285 10.913 1.00 90.94 124 PHE A CA 1
ATOM 997 C C . PHE A 1 124 ? 3.932 0.391 9.710 1.00 90.94 124 PHE A C 1
ATOM 999 O O . PHE A 1 124 ? 4.660 0.803 8.797 1.00 90.94 124 PHE A O 1
ATOM 1006 N N . ARG A 1 125 ? 3.401 -0.838 9.719 1.00 89.06 125 ARG A N 1
ATOM 1007 C CA . ARG A 1 125 ? 3.417 -1.766 8.584 1.00 89.06 125 ARG A CA 1
ATOM 1008 C C . ARG A 1 125 ? 2.041 -1.755 7.936 1.00 89.06 125 ARG A C 1
ATOM 1010 O O . ARG A 1 125 ? 1.040 -2.035 8.587 1.00 89.06 125 ARG A O 1
ATOM 1017 N N . LEU A 1 126 ? 2.026 -1.418 6.658 1.00 90.44 126 LEU A N 1
ATOM 1018 C CA . LEU A 1 126 ? 0.817 -1.337 5.859 1.00 90.44 126 LEU A CA 1
ATOM 1019 C C . LEU A 1 126 ? 0.410 -2.744 5.401 1.00 90.44 126 LEU A C 1
ATOM 1021 O O . LEU A 1 126 ? 1.280 -3.541 5.056 1.00 90.44 126 LEU A O 1
ATOM 1025 N N . THR A 1 127 ? -0.887 -3.035 5.435 1.00 89.56 127 THR A N 1
ATOM 1026 C CA . THR A 1 127 ? -1.466 -4.326 5.032 1.00 89.56 127 THR A CA 1
ATOM 1027 C C . THR A 1 127 ? -2.288 -4.142 3.759 1.00 89.56 127 THR A C 1
ATOM 1029 O O . THR A 1 127 ? -2.768 -3.043 3.469 1.00 89.56 127 THR A O 1
ATOM 1032 N N . VAL A 1 128 ? -2.495 -5.224 3.010 1.00 89.94 128 VAL A N 1
ATOM 1033 C CA . VAL A 1 128 ? -3.292 -5.223 1.777 1.00 89.94 128 VAL A CA 1
ATOM 1034 C C . VAL A 1 128 ? -4.725 -4.694 1.941 1.00 89.94 128 VAL A C 1
ATOM 1036 O O . VAL A 1 128 ? -5.269 -4.126 1.000 1.00 89.94 128 VAL A O 1
ATOM 1039 N N . GLY A 1 129 ? -5.327 -4.754 3.135 1.00 87.69 129 GLY A N 1
ATOM 1040 C CA . GLY A 1 129 ? -6.659 -4.181 3.383 1.00 87.69 129 GLY A CA 1
ATOM 1041 C C . GLY A 1 129 ? -6.767 -2.682 3.058 1.00 87.69 129 GLY A C 1
ATOM 1042 O O . GLY A 1 129 ? -7.842 -2.199 2.712 1.00 87.69 129 GLY A O 1
ATOM 1043 N N . ALA A 1 130 ? -5.651 -1.945 3.072 1.00 89.62 130 ALA A N 1
ATOM 1044 C CA . ALA A 1 130 ? -5.616 -0.541 2.672 1.00 89.62 130 ALA A CA 1
ATOM 1045 C C . ALA A 1 130 ? -5.674 -0.312 1.150 1.00 89.62 130 ALA A C 1
ATOM 1047 O O . ALA A 1 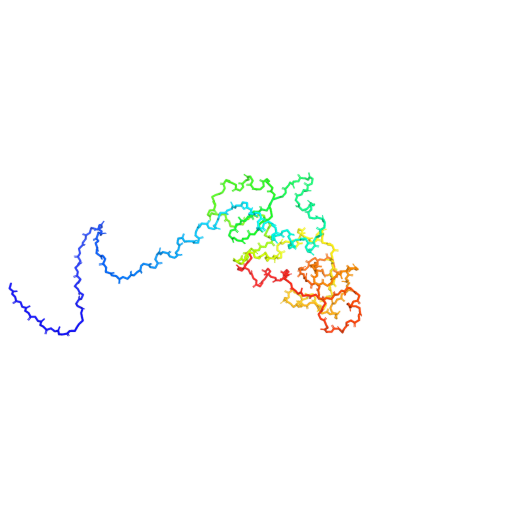130 ? -5.801 0.833 0.716 1.00 89.62 130 ALA A O 1
ATOM 1048 N N . LEU A 1 131 ? -5.529 -1.360 0.335 1.00 91.75 131 LEU A N 1
ATOM 1049 C CA . LEU A 1 131 ? -5.320 -1.253 -1.108 1.00 91.75 131 LEU A CA 1
ATOM 1050 C C . LEU A 1 131 ? -6.459 -0.532 -1.816 1.00 91.75 131 LEU A C 1
ATOM 1052 O O . LEU A 1 131 ? -6.196 0.399 -2.572 1.00 91.75 131 LEU A O 1
ATOM 1056 N N . ASP A 1 132 ? -7.709 -0.880 -1.526 1.00 89.31 132 ASP A N 1
ATOM 1057 C CA . ASP A 1 132 ? -8.864 -0.226 -2.148 1.00 89.31 132 ASP A CA 1
ATOM 1058 C C . ASP A 1 132 ? -8.920 1.273 -1.801 1.00 89.31 132 ASP A C 1
ATOM 1060 O O . ASP A 1 132 ? -8.984 2.134 -2.678 1.00 89.31 132 ASP A O 1
ATOM 1064 N N . ALA A 1 133 ? -8.748 1.615 -0.521 1.00 88.50 133 ALA A N 1
ATOM 1065 C CA . ALA A 1 133 ? -8.786 3.004 -0.071 1.00 88.50 133 ALA A CA 1
ATOM 1066 C C . ALA A 1 133 ? -7.632 3.858 -0.633 1.00 88.50 133 ALA A C 1
ATOM 1068 O O . ALA A 1 133 ? -7.821 5.043 -0.906 1.00 88.50 133 ALA A O 1
ATOM 1069 N N . ILE A 1 134 ? -6.436 3.281 -0.791 1.00 90.31 134 ILE A N 1
ATOM 1070 C CA . ILE A 1 134 ? -5.236 4.005 -1.235 1.00 90.31 134 ILE A CA 1
ATOM 1071 C C . ILE A 1 134 ? -5.130 4.052 -2.763 1.00 90.31 134 ILE A C 1
ATOM 1073 O O . ILE A 1 134 ? -4.716 5.076 -3.309 1.00 90.31 134 ILE A O 1
ATOM 1077 N N . SER A 1 135 ? -5.499 2.977 -3.461 1.00 90.44 135 SER A N 1
ATOM 1078 C CA . SER A 1 135 ? -5.355 2.841 -4.920 1.00 90.44 135 SER A CA 1
ATOM 1079 C C . SER A 1 135 ? -6.039 3.975 -5.691 1.00 90.44 135 SER A C 1
ATOM 1081 O O . SER A 1 135 ? -5.460 4.506 -6.645 1.00 90.44 135 SER A O 1
ATOM 1083 N N . GLN A 1 136 ? -7.204 4.422 -5.212 1.00 88.31 136 GLN A N 1
ATOM 1084 C CA . GLN A 1 136 ? -8.000 5.511 -5.790 1.00 88.31 136 GLN A CA 1
ATOM 1085 C C . GLN A 1 136 ? -7.269 6.863 -5.786 1.00 88.31 136 GLN A C 1
ATOM 1087 O O . GLN A 1 136 ? -7.475 7.680 -6.681 1.00 88.31 136 GLN A O 1
ATOM 1092 N N . TYR A 1 137 ? -6.386 7.097 -4.811 1.00 89.50 137 TYR A N 1
ATOM 1093 C CA . TYR A 1 137 ? -5.681 8.374 -4.632 1.00 89.50 137 TYR A CA 1
ATOM 1094 C C . TYR A 1 137 ? -4.166 8.272 -4.845 1.00 89.50 137 TYR A C 1
ATOM 1096 O O . TYR A 1 137 ? -3.448 9.251 -4.623 1.00 89.50 137 TYR A O 1
ATOM 1104 N N . ALA A 1 138 ? -3.670 7.100 -5.248 1.00 90.69 138 ALA A N 1
ATOM 1105 C CA . ALA A 1 138 ? -2.251 6.837 -5.425 1.00 90.69 138 ALA A CA 1
ATOM 1106 C C . ALA A 1 138 ? -1.653 7.712 -6.534 1.00 90.69 138 ALA A C 1
ATOM 1108 O O . ALA A 1 138 ? -2.139 7.716 -7.668 1.00 90.69 138 ALA A O 1
ATOM 1109 N N . LYS A 1 139 ? -0.567 8.422 -6.205 1.00 90.06 139 LYS A N 1
ATOM 1110 C CA . LYS A 1 139 ? 0.124 9.312 -7.149 1.00 90.06 139 LYS A CA 1
ATOM 1111 C C . LYS A 1 139 ? 0.957 8.533 -8.165 1.00 90.06 139 LYS A C 1
ATOM 1113 O O . LYS A 1 139 ? 0.944 8.860 -9.346 1.00 90.06 139 LYS A O 1
ATOM 1118 N N . TYR A 1 140 ? 1.694 7.532 -7.690 1.00 94.06 140 TYR A N 1
ATOM 1119 C CA . TYR A 1 140 ? 2.603 6.737 -8.508 1.00 94.06 140 TYR A CA 1
ATOM 1120 C C . TYR A 1 140 ? 2.082 5.312 -8.639 1.00 94.06 140 TYR A C 1
ATOM 1122 O O . TYR A 1 140 ? 1.776 4.647 -7.642 1.00 94.06 140 TYR A O 1
ATOM 1130 N N . LYS A 1 141 ? 1.988 4.855 -9.884 1.00 94.62 141 LYS A N 1
ATOM 1131 C CA . LYS A 1 141 ? 1.437 3.558 -10.253 1.00 94.62 141 LYS A CA 1
ATOM 1132 C C . LYS A 1 141 ? 2.426 2.806 -11.137 1.00 94.62 141 LYS A C 1
ATOM 1134 O O . LYS A 1 141 ? 3.151 3.397 -11.943 1.00 94.62 141 LYS A O 1
ATOM 1139 N N . VAL A 1 142 ? 2.460 1.493 -10.965 1.00 95.25 142 VAL A N 1
ATOM 1140 C CA . VAL A 1 142 ? 3.287 0.579 -11.754 1.00 95.25 142 VAL A CA 1
ATOM 1141 C C . VAL A 1 142 ? 2.388 -0.514 -12.298 1.00 95.25 142 VAL A C 1
ATOM 1143 O O . VAL A 1 142 ? 1.707 -1.170 -11.523 1.00 95.25 142 VAL A O 1
ATOM 1146 N N . TRP A 1 143 ? 2.409 -0.728 -13.608 1.00 95.94 143 TRP A N 1
ATOM 1147 C CA . TRP A 1 143 ? 1.678 -1.804 -14.265 1.00 95.94 143 TRP A CA 1
ATOM 1148 C C . TRP A 1 143 ? 2.623 -2.954 -14.575 1.00 95.94 143 TRP A C 1
ATOM 1150 O O . TRP A 1 143 ? 3.702 -2.753 -15.148 1.00 95.94 143 TRP A O 1
ATOM 1160 N N . VAL A 1 144 ? 2.198 -4.156 -14.215 1.00 96.19 144 VAL A N 1
ATOM 1161 C CA . VAL A 1 144 ? 2.956 -5.397 -14.360 1.00 96.19 144 VAL A CA 1
ATOM 1162 C C . VAL A 1 144 ? 2.354 -6.222 -15.490 1.00 96.19 144 VAL A C 1
ATOM 1164 O O . VAL A 1 144 ? 1.138 -6.282 -15.650 1.00 96.19 144 VAL A O 1
ATOM 1167 N N . LYS A 1 145 ? 3.214 -6.848 -16.296 1.00 95.81 145 LYS A N 1
ATOM 1168 C CA . LYS A 1 145 ? 2.799 -7.779 -17.351 1.00 95.81 145 LYS A CA 1
ATOM 1169 C C . LYS A 1 145 ? 2.191 -9.050 -16.739 1.00 95.81 145 LYS A C 1
ATOM 1171 O O . LYS A 1 145 ? 2.657 -9.476 -15.682 1.00 95.81 145 LYS A O 1
ATOM 1176 N N . PRO A 1 146 ? 1.289 -9.753 -17.446 1.00 94.88 146 PRO A N 1
ATOM 1177 C CA . PRO A 1 146 ? 0.708 -11.007 -16.954 1.00 94.88 146 PRO A CA 1
ATOM 1178 C C . PRO A 1 146 ? 1.755 -12.067 -16.564 1.00 94.88 146 PRO A C 1
ATOM 1180 O O . PRO A 1 146 ? 1.557 -12.822 -15.620 1.00 94.88 146 PRO A O 1
ATOM 1183 N N . SER A 1 147 ? 2.919 -12.079 -17.227 1.00 93.12 147 SER A N 1
ATOM 1184 C CA . SER A 1 147 ? 4.026 -12.995 -16.912 1.00 93.12 147 SER A CA 1
ATOM 1185 C C . SER A 1 147 ? 4.623 -12.802 -15.512 1.00 93.12 147 SER A C 1
ATOM 1187 O O . SER A 1 147 ? 5.175 -13.742 -14.950 1.00 93.12 147 SER A O 1
ATOM 1189 N N . ALA A 1 148 ? 4.5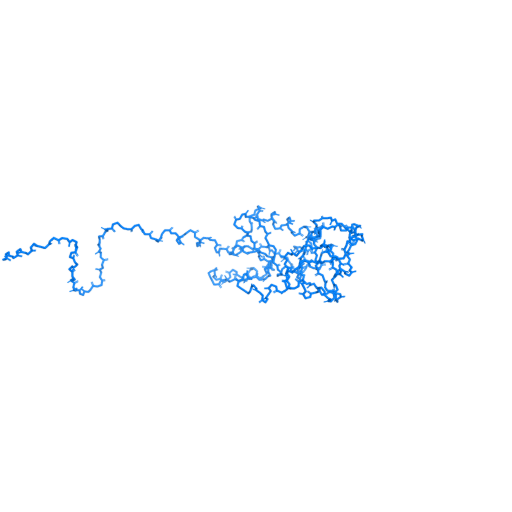42 -11.590 -14.958 1.00 93.62 148 ALA A N 1
ATOM 1190 C CA . ALA A 1 148 ? 5.097 -11.237 -13.652 1.00 93.62 148 ALA A CA 1
ATOM 1191 C C . ALA A 1 148 ? 4.015 -10.994 -12.584 1.00 93.62 148 ALA A C 1
ATOM 1193 O O . ALA A 1 148 ? 4.341 -10.834 -11.411 1.00 93.62 148 ALA A O 1
ATOM 1194 N N . GLU A 1 149 ? 2.735 -11.011 -12.961 1.00 92.44 149 GLU A N 1
ATOM 1195 C CA . GLU A 1 149 ? 1.606 -10.833 -12.043 1.00 92.44 149 GLU A CA 1
ATOM 1196 C C . GLU A 1 149 ? 1.575 -11.926 -10.970 1.00 92.44 149 GLU A C 1
ATOM 1198 O O . GLU A 1 149 ? 1.607 -11.628 -9.776 1.00 92.44 149 GLU A O 1
ATOM 1203 N N . MET A 1 150 ? 1.637 -13.195 -11.385 1.00 92.62 150 MET A N 1
ATOM 1204 C CA . MET A 1 150 ? 1.693 -14.323 -10.450 1.00 92.62 150 MET A CA 1
ATOM 1205 C C . MET A 1 150 ? 2.946 -14.280 -9.572 1.00 92.62 150 MET A C 1
ATOM 1207 O O . MET A 1 150 ? 2.878 -14.569 -8.383 1.00 92.62 150 MET A O 1
ATOM 1211 N N . GLN A 1 151 ? 4.092 -13.875 -10.129 1.00 93.25 151 GLN A N 1
ATOM 1212 C CA . GLN A 1 151 ? 5.328 -13.753 -9.354 1.00 93.25 151 GLN A CA 1
ATOM 1213 C C . GLN A 1 151 ? 5.172 -12.725 -8.229 1.00 93.25 151 GLN A C 1
ATOM 1215 O O . GLN A 1 151 ? 5.587 -12.994 -7.100 1.00 93.25 151 GLN A O 1
ATOM 1220 N N . PHE A 1 152 ? 4.536 -11.588 -8.521 1.00 94.12 152 PHE A N 1
ATOM 1221 C CA . PHE A 1 152 ? 4.270 -10.544 -7.539 1.00 94.12 152 PHE A CA 1
ATOM 1222 C C . PHE A 1 152 ? 3.281 -10.996 -6.452 1.00 94.12 152 PHE A C 1
ATOM 1224 O O . PHE A 1 152 ? 3.544 -10.780 -5.271 1.00 94.12 152 PHE A O 1
ATOM 1231 N N . LEU A 1 153 ? 2.195 -11.686 -6.823 1.00 92.38 153 LEU A N 1
ATOM 1232 C CA . LEU A 1 153 ? 1.213 -12.242 -5.874 1.00 92.38 153 LEU A CA 1
ATOM 1233 C C . LEU A 1 153 ? 1.788 -13.348 -4.972 1.00 92.38 153 LEU A C 1
ATOM 1235 O O . LEU A 1 153 ? 1.246 -13.642 -3.909 1.00 92.38 153 LEU A O 1
ATOM 1239 N N . TYR A 1 154 ? 2.912 -13.949 -5.359 1.00 92.75 154 TYR A N 1
ATOM 1240 C CA . TYR A 1 154 ? 3.672 -14.857 -4.500 1.00 92.75 154 TYR A CA 1
ATOM 1241 C C . TYR A 1 154 ? 4.721 -14.151 -3.630 1.00 92.75 154 TYR A C 1
ATOM 1243 O O . TYR A 1 154 ? 5.490 -14.815 -2.937 1.00 92.75 154 TYR A O 1
ATOM 1251 N N . GLY A 1 155 ? 4.733 -12.817 -3.592 1.00 91.31 155 GLY A N 1
ATOM 1252 C CA . GLY A 1 155 ? 5.637 -12.030 -2.751 1.00 91.31 155 GLY A CA 1
ATOM 1253 C C . GLY A 1 155 ? 7.016 -11.772 -3.359 1.00 91.31 155 GLY A C 1
ATOM 1254 O O . GLY A 1 155 ? 7.934 -11.394 -2.635 1.00 91.31 155 GLY A O 1
ATOM 1255 N N . ASN A 1 156 ? 7.193 -11.977 -4.668 1.00 94.62 156 ASN A N 1
ATOM 1256 C CA . ASN A 1 156 ? 8.451 -11.637 -5.331 1.00 94.62 156 ASN A CA 1
ATOM 1257 C C . ASN A 1 156 ? 8.498 -10.159 -5.733 1.00 94.62 156 ASN A C 1
ATOM 1259 O O . ASN A 1 156 ? 7.479 -9.500 -5.949 1.00 94.62 156 ASN A O 1
ATOM 1263 N N . ASN A 1 157 ? 9.718 -9.644 -5.885 1.00 95.44 157 ASN A N 1
ATOM 1264 C CA . ASN A 1 157 ? 9.952 -8.296 -6.393 1.00 95.44 157 ASN A CA 1
ATOM 1265 C C . ASN A 1 157 ? 9.621 -8.191 -7.888 1.00 95.44 157 ASN A C 1
ATOM 1267 O O . ASN A 1 157 ? 9.739 -9.158 -8.640 1.00 95.44 157 ASN A O 1
ATOM 1271 N N . VAL A 1 158 ? 9.278 -6.984 -8.340 1.00 94.88 158 VAL A N 1
ATOM 1272 C CA . VAL A 1 158 ? 9.001 -6.725 -9.756 1.00 94.88 158 VAL A CA 1
ATOM 1273 C C . VAL A 1 158 ? 10.311 -6.473 -10.495 1.00 94.88 158 VAL A C 1
ATOM 1275 O O . VAL A 1 158 ? 11.018 -5.497 -10.224 1.00 94.88 158 VAL A O 1
ATOM 1278 N N . LEU A 1 159 ? 10.610 -7.344 -11.456 1.00 95.25 159 LEU A N 1
ATOM 1279 C CA . LEU A 1 159 ? 11.748 -7.214 -12.364 1.00 95.25 159 LEU A CA 1
ATOM 1280 C C . LEU A 1 159 ? 11.423 -6.297 -13.546 1.00 95.25 159 LEU A C 1
ATOM 1282 O O . LEU A 1 159 ? 10.262 -6.121 -13.926 1.00 95.25 159 LEU A O 1
ATOM 1286 N N . LYS A 1 160 ? 12.462 -5.756 -14.184 1.00 94.12 160 LYS A N 1
ATOM 1287 C CA . LYS A 1 160 ? 12.318 -4.926 -15.384 1.00 94.12 160 LYS A CA 1
ATOM 1288 C C . LYS A 1 160 ? 11.652 -5.675 -16.543 1.00 94.12 160 LYS A C 1
ATOM 1290 O O . LYS A 1 160 ? 10.844 -5.079 -17.253 1.00 94.12 160 LYS A O 1
ATOM 1295 N N . SER A 1 161 ? 11.928 -6.966 -16.713 1.00 94.00 161 SER A N 1
ATOM 1296 C CA . SER A 1 161 ? 11.284 -7.827 -17.716 1.00 94.00 161 SER A CA 1
ATOM 1297 C C . SER A 1 161 ? 9.755 -7.870 -17.567 1.00 94.00 161 SER A C 1
ATOM 1299 O O . SER A 1 161 ? 9.027 -7.836 -18.568 1.00 94.00 161 SER A O 1
ATOM 1301 N N . GLY A 1 162 ? 9.280 -7.867 -16.317 1.00 92.56 162 GLY A N 1
ATOM 1302 C CA . GLY A 1 162 ? 7.873 -7.867 -15.919 1.00 92.56 162 GLY A CA 1
ATOM 1303 C C . GLY A 1 162 ? 7.207 -6.490 -15.881 1.00 92.56 162 GLY A C 1
ATOM 1304 O O . GLY A 1 162 ? 5.988 -6.415 -15.746 1.00 92.56 162 GLY A O 1
ATOM 1305 N N . LEU A 1 163 ? 7.965 -5.400 -16.025 1.00 93.81 163 LEU A N 1
ATOM 1306 C CA . LEU A 1 163 ? 7.425 -4.042 -16.048 1.00 93.81 163 LEU A CA 1
ATOM 1307 C C . LEU A 1 163 ? 6.719 -3.765 -17.382 1.00 93.81 163 LEU A C 1
ATOM 1309 O O . LEU A 1 163 ? 7.328 -3.884 -18.448 1.00 93.81 163 LEU A O 1
ATOM 1313 N N . ALA A 1 164 ? 5.458 -3.339 -17.329 1.00 93.31 164 ALA A N 1
ATOM 1314 C CA . ALA A 1 164 ? 4.724 -2.879 -18.504 1.00 93.31 164 ALA A CA 1
ATOM 1315 C C . ALA A 1 164 ? 4.756 -1.353 -18.627 1.00 93.31 164 ALA A C 1
ATOM 1317 O O . ALA A 1 164 ? 5.242 -0.815 -19.620 1.00 93.31 164 ALA A O 1
ATOM 1318 N N . ARG A 1 165 ? 4.252 -0.650 -17.608 1.00 92.62 165 ARG A N 1
ATOM 1319 C CA . ARG A 1 165 ? 4.172 0.817 -17.576 1.00 92.62 165 ARG A CA 1
ATOM 1320 C C . ARG A 1 165 ? 4.530 1.321 -16.184 1.00 92.62 165 ARG A C 1
ATOM 1322 O O . ARG A 1 165 ? 4.291 0.644 -15.190 1.00 92.62 165 ARG A O 1
ATOM 1329 N N . ILE A 1 166 ? 5.094 2.517 -16.112 1.00 93.88 166 ILE A N 1
ATOM 1330 C CA . ILE A 1 166 ? 5.391 3.214 -14.859 1.00 93.88 166 ILE A CA 1
ATOM 1331 C C . ILE A 1 166 ? 4.960 4.667 -15.011 1.00 93.88 166 ILE A C 1
ATOM 1333 O O . ILE A 1 166 ? 5.154 5.254 -16.075 1.00 93.88 166 ILE A O 1
ATOM 1337 N N . THR A 1 167 ? 4.366 5.245 -13.968 1.00 93.56 167 THR A N 1
ATOM 1338 C CA . THR A 1 167 ? 4.065 6.680 -13.944 1.00 93.56 167 THR A CA 1
ATOM 1339 C C . THR A 1 167 ? 5.349 7.492 -14.101 1.00 93.56 167 THR A C 1
ATOM 1341 O O . THR A 1 167 ? 6.356 7.199 -13.457 1.00 93.56 167 THR A O 1
ATOM 1344 N N . GLU A 1 168 ? 5.319 8.527 -14.934 1.00 89.81 168 GLU A N 1
ATOM 1345 C CA . GLU A 1 168 ? 6.466 9.411 -15.141 1.00 89.81 168 GLU A CA 1
ATOM 1346 C C . GLU A 1 168 ? 6.836 10.187 -13.868 1.00 89.81 168 GLU A C 1
ATOM 1348 O O . GLU A 1 168 ? 6.009 10.392 -12.979 1.00 89.81 168 GLU A O 1
ATOM 1353 N N . ASN A 1 169 ? 8.095 10.625 -13.774 1.00 91.25 169 ASN A N 1
ATOM 1354 C CA . ASN A 1 169 ? 8.623 11.373 -12.627 1.00 91.25 169 ASN A CA 1
ATOM 1355 C C . ASN A 1 169 ? 8.491 10.642 -11.278 1.00 91.25 169 ASN A C 1
ATOM 1357 O O . ASN A 1 169 ? 8.394 11.279 -10.227 1.00 91.25 169 ASN A O 1
ATOM 1361 N N . THR A 1 170 ? 8.499 9.306 -11.292 1.00 90.88 170 THR A N 1
ATOM 1362 C CA . THR A 1 170 ? 8.569 8.513 -10.061 1.00 90.88 170 THR A CA 1
ATOM 1363 C C . THR A 1 170 ? 10.005 8.541 -9.516 1.00 90.88 170 THR A C 1
ATOM 1365 O O . THR A 1 170 ? 10.926 8.099 -10.217 1.00 90.88 170 THR A O 1
ATOM 1368 N N . PRO A 1 171 ? 10.227 9.047 -8.287 1.00 92.12 171 PRO A N 1
ATOM 1369 C CA . PRO A 1 171 ? 11.542 9.054 -7.657 1.00 92.12 171 PRO A CA 1
ATOM 1370 C C . PRO A 1 171 ? 11.979 7.645 -7.240 1.00 92.12 171 PRO A C 1
ATOM 1372 O O . PRO A 1 171 ? 11.177 6.708 -7.189 1.00 92.12 171 PRO A O 1
ATOM 1375 N N . THR A 1 172 ? 13.251 7.505 -6.874 1.00 92.56 172 THR A N 1
ATOM 1376 C CA . THR A 1 172 ? 13.754 6.318 -6.171 1.00 92.56 172 THR A CA 1
ATOM 1377 C C . THR A 1 172 ? 13.126 6.200 -4.776 1.00 92.56 172 THR A C 1
ATOM 1379 O O . THR A 1 172 ? 12.732 7.196 -4.167 1.00 92.56 172 THR A O 1
ATOM 1382 N N . TYR A 1 173 ? 13.006 4.972 -4.267 1.00 92.81 173 TYR A N 1
ATOM 1383 C CA . TYR A 1 173 ? 12.545 4.651 -2.908 1.00 92.81 173 TYR A CA 1
ATOM 1384 C C . TYR A 1 173 ? 11.202 5.271 -2.502 1.00 92.81 173 TYR A C 1
ATOM 1386 O O . TYR A 1 173 ? 10.960 5.585 -1.333 1.00 92.81 173 TYR A O 1
ATOM 1394 N N . THR A 1 174 ? 10.304 5.423 -3.471 1.00 92.19 174 THR A N 1
ATOM 1395 C CA . THR A 1 174 ? 8.974 6.000 -3.268 1.00 92.19 174 THR A CA 1
ATOM 1396 C C . THR A 1 174 ? 7.910 4.907 -3.251 1.00 92.19 174 THR A C 1
ATOM 1398 O O . THR A 1 174 ? 8.046 3.891 -3.929 1.00 92.19 174 THR A O 1
ATOM 1401 N N . GLY A 1 175 ? 6.855 5.101 -2.454 1.00 93.44 175 GLY A N 1
ATOM 1402 C CA . GLY A 1 175 ? 5.734 4.169 -2.384 1.00 93.44 175 GLY A CA 1
ATOM 1403 C C . GLY A 1 175 ? 4.928 4.186 -3.679 1.00 93.44 175 GLY A C 1
ATOM 1404 O O . GLY A 1 175 ? 4.487 5.243 -4.130 1.00 93.44 175 GLY A O 1
ATOM 1405 N N . VAL A 1 176 ? 4.727 3.012 -4.267 1.00 94.69 176 VAL A N 1
ATOM 1406 C CA . VAL A 1 176 ? 3.949 2.820 -5.492 1.00 94.69 176 VAL A CA 1
ATOM 1407 C C . VAL A 1 176 ? 2.856 1.793 -5.270 1.00 94.69 176 VAL A C 1
ATOM 1409 O O . VAL A 1 176 ? 3.023 0.841 -4.506 1.00 94.69 176 VAL A O 1
ATOM 1412 N N . VAL A 1 177 ? 1.735 1.983 -5.957 1.00 95.44 177 VAL A N 1
ATOM 1413 C CA . VAL A 1 177 ? 0.698 0.955 -6.050 1.00 95.44 177 VAL A CA 1
ATOM 1414 C C . VAL A 1 177 ? 0.919 0.171 -7.334 1.00 95.44 177 VAL A C 1
ATOM 1416 O O . VAL A 1 177 ? 1.129 0.750 -8.403 1.00 95.44 177 VAL A O 1
ATOM 1419 N N . ILE A 1 178 ? 0.912 -1.147 -7.204 1.00 95.62 178 ILE A N 1
ATOM 1420 C CA . ILE A 1 178 ? 1.170 -2.081 -8.289 1.00 95.62 178 ILE A CA 1
ATOM 1421 C C . ILE A 1 178 ? -0.172 -2.542 -8.845 1.00 95.62 178 ILE A C 1
ATOM 1423 O O . ILE A 1 178 ? -1.067 -2.921 -8.092 1.00 95.62 178 ILE A O 1
ATOM 1427 N N . TYR A 1 179 ? -0.297 -2.484 -10.162 1.00 96.19 179 TYR A N 1
ATOM 1428 C CA . TYR A 1 179 ? -1.483 -2.820 -10.931 1.00 96.19 179 TYR A CA 1
ATOM 1429 C C .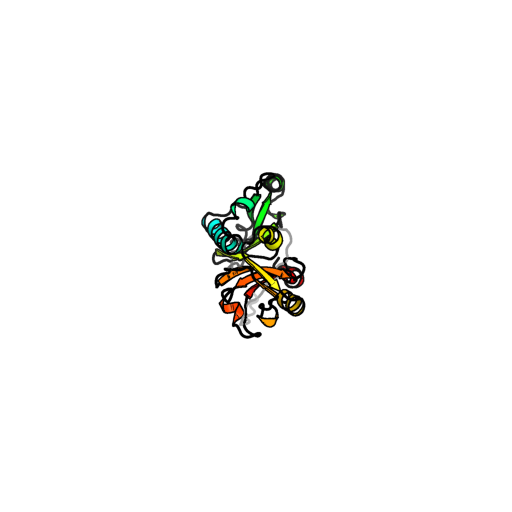 TYR A 1 179 ? -1.167 -3.932 -11.928 1.00 96.19 179 TYR A C 1
ATOM 1431 O O . TYR A 1 179 ? -0.047 -4.034 -12.437 1.00 96.19 179 TYR A O 1
ATOM 1439 N N . SER A 1 180 ? -2.172 -4.740 -12.243 1.00 95.62 180 SER A N 1
ATOM 1440 C CA . SER A 1 180 ? -2.158 -5.590 -13.434 1.00 95.62 180 SER A CA 1
ATOM 1441 C C . SER A 1 180 ? -2.373 -4.736 -14.692 1.00 95.62 180 SER A C 1
ATOM 1443 O O . SER A 1 180 ? -2.804 -3.583 -14.619 1.00 95.62 180 SER A O 1
ATOM 1445 N N . MET A 1 181 ? -2.116 -5.305 -15.870 1.00 94.00 181 MET A N 1
ATOM 1446 C CA . MET A 1 181 ? -2.432 -4.690 -17.168 1.00 94.00 181 MET A CA 1
ATOM 1447 C C . MET A 1 181 ? -3.913 -4.323 -17.331 1.00 94.00 181 MET A C 1
ATOM 1449 O O . MET A 1 181 ? -4.224 -3.459 -18.144 1.00 94.00 181 MET A O 1
ATOM 1453 N N . ALA A 1 182 ? -4.804 -4.960 -16.569 1.00 93.81 182 ALA A N 1
ATOM 1454 C CA . ALA A 1 182 ? -6.242 -4.700 -16.571 1.00 93.81 182 ALA A CA 1
ATOM 1455 C C . ALA A 1 182 ? -6.681 -3.586 -15.594 1.00 93.81 182 ALA A C 1
ATOM 1457 O O . ALA A 1 182 ? -7.853 -3.521 -15.240 1.00 93.81 182 ALA A O 1
ATOM 1458 N N . ASP A 1 183 ? -5.755 -2.752 -15.105 1.00 91.94 183 ASP A N 1
ATOM 1459 C CA . ASP A 1 183 ? -6.022 -1.691 -14.116 1.00 91.94 183 ASP A CA 1
ATOM 1460 C C . ASP A 1 183 ? -6.588 -2.195 -12.773 1.00 91.94 183 ASP A C 1
ATOM 1462 O O . ASP A 1 183 ? -7.178 -1.446 -11.993 1.00 91.94 183 ASP A O 1
ATOM 1466 N N . ILE A 1 184 ? -6.324 -3.462 -12.445 1.00 93.75 184 ILE A N 1
ATOM 1467 C CA . ILE A 1 184 ? -6.675 -4.070 -11.158 1.00 93.75 184 ILE A CA 1
ATOM 1468 C C . ILE A 1 184 ? -5.520 -3.849 -10.171 1.00 93.75 184 ILE A C 1
ATOM 1470 O O . ILE A 1 184 ? -4.387 -4.220 -10.495 1.00 93.75 184 ILE A O 1
ATOM 1474 N N . PRO A 1 185 ? -5.750 -3.269 -8.978 1.00 94.69 185 PRO A N 1
ATOM 1475 C CA . PRO A 1 185 ? -4.700 -3.098 -7.984 1.00 94.69 185 PRO A CA 1
ATOM 1476 C C . PRO A 1 185 ? -4.316 -4.456 -7.376 1.00 94.69 185 PRO A C 1
ATOM 1478 O O . PRO A 1 185 ? -5.159 -5.176 -6.845 1.00 94.69 185 PRO A O 1
ATOM 1481 N N . LEU A 1 186 ? -3.028 -4.793 -7.435 1.00 94.38 186 LEU A N 1
ATOM 1482 C CA . LEU A 1 186 ? -2.466 -6.053 -6.934 1.00 94.38 186 LEU A CA 1
ATOM 1483 C C . LEU A 1 186 ? -1.823 -5.905 -5.556 1.00 94.38 186 LEU A C 1
ATOM 1485 O O . LEU A 1 186 ? -1.746 -6.870 -4.799 1.00 94.38 186 LEU A O 1
ATOM 1489 N N . GLY A 1 187 ? -1.302 -4.718 -5.239 1.00 95.06 187 GLY A N 1
ATOM 1490 C CA . GLY A 1 187 ? -0.604 -4.505 -3.980 1.00 95.06 187 GLY A CA 1
ATOM 1491 C C . GLY A 1 187 ? 0.211 -3.225 -3.911 1.00 95.06 187 GLY A C 1
ATOM 1492 O O . GLY A 1 187 ? 0.078 -2.306 -4.722 1.00 95.06 187 GLY A O 1
ATOM 1493 N N . PHE A 1 188 ? 1.085 -3.186 -2.916 1.00 95.44 188 PHE A N 1
ATOM 1494 C CA . PHE A 1 188 ? 1.992 -2.092 -2.623 1.00 95.44 188 PHE A CA 1
ATOM 1495 C C . PHE A 1 188 ? 3.434 -2.494 -2.897 1.00 95.44 188 PHE A C 1
ATOM 1497 O O . PHE A 1 188 ? 3.866 -3.610 -2.604 1.00 95.44 188 PHE A O 1
ATOM 1504 N N . GLY A 1 189 ? 4.202 -1.532 -3.391 1.00 94.94 189 GLY A N 1
ATOM 1505 C CA . GLY A 1 189 ? 5.635 -1.670 -3.559 1.00 94.94 189 GLY A CA 1
ATOM 1506 C C . GLY A 1 189 ? 6.376 -0.374 -3.280 1.00 94.94 189 GLY A C 1
ATOM 1507 O O . GLY A 1 189 ? 5.789 0.679 -3.027 1.00 94.94 189 GLY A O 1
ATOM 1508 N N . VAL A 1 190 ? 7.697 -0.460 -3.327 1.00 95.25 190 VAL A N 1
ATOM 1509 C CA . VAL A 1 190 ? 8.601 0.688 -3.250 1.00 95.25 190 VAL A CA 1
ATOM 1510 C C . VAL A 1 190 ? 9.490 0.672 -4.480 1.00 95.25 190 VAL A C 1
ATOM 1512 O O . VAL A 1 190 ? 10.080 -0.357 -4.790 1.00 95.25 190 VAL A O 1
ATOM 1515 N N . THR A 1 191 ? 9.616 1.790 -5.188 1.00 95.06 191 THR A N 1
ATOM 1516 C CA . THR A 1 191 ? 10.526 1.864 -6.336 1.00 95.06 191 THR A CA 1
ATOM 1517 C C . THR A 1 191 ? 11.975 1.651 -5.909 1.00 95.06 191 THR A C 1
ATOM 1519 O O . THR A 1 191 ? 12.464 2.272 -4.970 1.00 95.06 191 THR A O 1
ATOM 1522 N N . ALA A 1 192 ? 12.694 0.791 -6.623 1.00 94.44 192 ALA A N 1
ATOM 1523 C CA . ALA A 1 192 ? 14.134 0.629 -6.450 1.00 94.44 192 ALA A CA 1
ATOM 1524 C C . ALA A 1 192 ? 14.912 1.706 -7.220 1.00 94.44 192 ALA A C 1
ATOM 1526 O O . ALA A 1 192 ? 15.972 2.154 -6.785 1.00 94.44 192 ALA A O 1
ATOM 1527 N N . LYS A 1 193 ? 14.380 2.117 -8.376 1.00 92.31 193 LYS A N 1
ATOM 1528 C CA . LYS A 1 193 ? 15.042 2.983 -9.357 1.00 92.31 193 LYS A CA 1
ATOM 1529 C C . LYS A 1 193 ? 14.098 4.087 -9.833 1.00 92.31 193 LYS A C 1
ATOM 1531 O O . LYS A 1 193 ? 12.879 3.929 -9.773 1.00 92.31 193 LYS A O 1
ATOM 1536 N N . SER A 1 194 ? 14.658 5.212 -10.278 1.00 93.88 194 SER A N 1
ATOM 1537 C CA . SER A 1 194 ? 13.879 6.313 -10.859 1.00 93.88 194 SER A CA 1
ATOM 1538 C C . SER A 1 194 ? 13.314 5.911 -12.222 1.00 93.88 194 SER A C 1
ATOM 1540 O O . SER A 1 194 ? 13.815 4.984 -12.859 1.00 93.88 194 SER A O 1
ATOM 1542 N N . THR A 1 195 ? 12.298 6.618 -12.723 1.00 91.69 195 THR A N 1
ATOM 1543 C CA . THR A 1 195 ? 11.726 6.335 -14.058 1.00 91.69 195 THR A CA 1
ATOM 1544 C C . THR A 1 195 ? 12.752 6.388 -15.181 1.00 91.69 195 THR A C 1
ATOM 1546 O O . THR A 1 195 ? 12.654 5.619 -16.135 1.00 91.69 195 THR A O 1
ATOM 1549 N N . ASN A 1 196 ? 13.729 7.287 -15.062 1.00 91.00 196 ASN A N 1
ATOM 1550 C CA . ASN A 1 196 ? 14.766 7.488 -16.066 1.00 91.00 196 ASN A CA 1
ATOM 1551 C C . A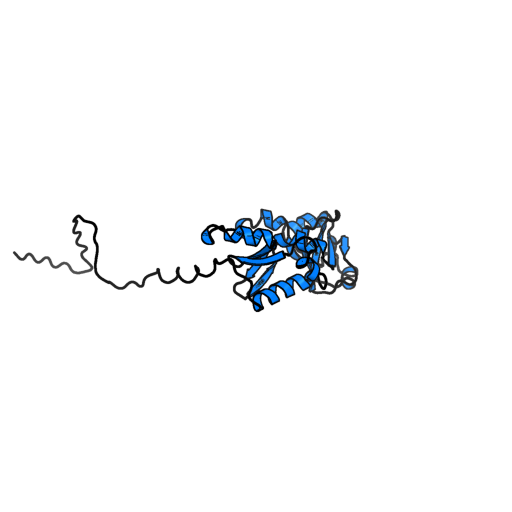SN A 1 196 ? 15.759 6.327 -16.045 1.00 91.00 196 ASN A C 1
ATOM 1553 O O . ASN A 1 196 ? 16.028 5.734 -17.087 1.00 91.00 196 ASN A O 1
ATOM 1557 N N . GLU A 1 197 ? 16.210 5.930 -14.852 1.00 90.50 197 GLU A N 1
ATOM 1558 C CA . GLU A 1 197 ? 17.057 4.746 -14.676 1.00 90.50 197 GLU A CA 1
ATOM 1559 C C . GLU A 1 197 ? 16.334 3.471 -15.112 1.00 90.50 197 GLU A C 1
ATOM 1561 O O . GLU A 1 197 ? 16.926 2.615 -15.758 1.00 90.50 197 GLU A O 1
ATOM 1566 N N . CYS A 1 198 ? 15.025 3.359 -14.858 1.00 90.06 198 CYS A N 1
ATOM 1567 C CA . CYS A 1 198 ? 14.235 2.194 -15.251 1.00 90.06 198 CYS A CA 1
ATOM 1568 C C . CYS A 1 198 ? 14.257 1.902 -16.754 1.00 90.06 198 CYS A C 1
ATOM 1570 O O . CYS A 1 198 ? 13.889 0.795 -17.144 1.00 90.06 198 CYS A O 1
ATOM 1572 N N . ARG A 1 199 ? 14.625 2.859 -17.613 1.00 87.56 199 ARG A N 1
ATOM 1573 C CA . ARG A 1 199 ? 14.690 2.657 -19.068 1.00 87.56 199 ARG A CA 1
ATOM 1574 C C . ARG A 1 199 ? 15.976 1.966 -19.516 1.00 87.56 199 ARG A C 1
ATOM 1576 O O . ARG A 1 199 ? 15.913 1.202 -20.470 1.00 87.56 199 ARG A O 1
ATOM 1583 N N . SER A 1 200 ? 17.091 2.198 -18.826 1.00 90.75 200 SER A N 1
ATOM 1584 C CA . SER A 1 200 ? 18.414 1.653 -19.164 1.00 90.75 200 SER A CA 1
ATOM 1585 C C . SER A 1 200 ? 18.820 0.436 -18.326 1.00 90.75 200 SER A C 1
ATOM 1587 O O . SER A 1 200 ? 19.922 -0.080 -18.490 1.00 90.75 200 SER A O 1
ATOM 1589 N N . LEU A 1 201 ? 17.955 -0.020 -17.416 1.00 92.12 201 LEU A N 1
ATOM 1590 C CA . LEU A 1 201 ? 18.207 -1.192 -16.580 1.00 92.12 201 LEU A CA 1
ATOM 1591 C C . LEU A 1 201 ? 18.196 -2.503 -17.370 1.00 92.12 201 LEU A C 1
ATOM 1593 O O . LEU A 1 201 ? 17.400 -2.689 -18.293 1.00 92.12 201 LEU A O 1
ATOM 1597 N N . ASP A 1 202 ? 19.012 -3.441 -16.894 1.00 93.69 202 ASP A N 1
ATOM 1598 C CA . ASP A 1 202 ? 18.980 -4.837 -17.316 1.00 93.69 202 ASP A CA 1
ATOM 1599 C C . ASP A 1 202 ? 17.590 -5.469 -17.066 1.00 93.69 202 ASP A C 1
ATOM 1601 O O . ASP A 1 202 ? 16.952 -5.155 -16.052 1.00 93.69 202 ASP A O 1
ATOM 1605 N N . PRO A 1 203 ? 17.099 -6.370 -17.939 1.00 91.81 203 PRO A N 1
ATOM 1606 C CA . PRO A 1 203 ? 15.812 -7.044 -17.759 1.00 91.81 203 PRO A CA 1
ATOM 1607 C C . PRO A 1 203 ? 15.647 -7.785 -16.423 1.00 91.81 203 PRO A C 1
ATOM 1609 O O . PRO A 1 203 ? 14.520 -7.894 -15.932 1.00 91.81 203 PRO A O 1
ATOM 1612 N N . ASN A 1 204 ? 16.738 -8.259 -15.819 1.00 93.06 204 ASN A N 1
ATOM 1613 C CA . ASN A 1 204 ? 16.736 -8.964 -14.535 1.00 93.06 204 ASN A CA 1
ATOM 1614 C C . ASN A 1 204 ? 16.904 -8.026 -13.334 1.00 93.06 204 ASN A C 1
ATOM 1616 O O . ASN A 1 204 ? 16.856 -8.473 -12.189 1.00 93.06 204 ASN A O 1
ATOM 1620 N N . ALA A 1 205 ? 17.089 -6.725 -13.557 1.00 94.62 205 ALA A N 1
ATOM 1621 C CA . ALA A 1 205 ? 17.178 -5.771 -12.468 1.00 94.62 205 ALA A CA 1
ATOM 1622 C C . ALA A 1 205 ? 15.810 -5.547 -11.807 1.00 94.62 205 ALA A C 1
ATOM 1624 O O . ALA A 1 205 ? 14.764 -5.489 -12.464 1.00 94.62 205 ALA A O 1
ATOM 1625 N N . VAL A 1 206 ? 15.827 -5.369 -10.486 1.00 94.88 206 VAL A N 1
ATOM 1626 C CA . VAL A 1 206 ? 14.631 -5.057 -9.700 1.00 94.88 206 VAL A CA 1
ATOM 1627 C C . VAL A 1 206 ? 14.220 -3.606 -9.939 1.00 94.88 206 VAL A C 1
ATOM 1629 O O . VAL A 1 206 ? 15.016 -2.684 -9.760 1.00 94.88 206 VAL A O 1
ATOM 1632 N N . VAL A 1 207 ? 12.957 -3.405 -10.306 1.00 94.00 207 VAL A N 1
ATOM 1633 C CA . VAL A 1 207 ? 12.360 -2.079 -10.515 1.00 94.00 207 VAL A CA 1
ATOM 1634 C C . VAL A 1 207 ? 11.548 -1.639 -9.304 1.00 94.00 207 VAL A C 1
ATOM 1636 O O . VAL A 1 207 ? 11.626 -0.475 -8.907 1.00 94.00 207 VAL A O 1
ATOM 1639 N N . ALA A 1 208 ? 10.793 -2.553 -8.695 1.00 95.31 208 ALA A N 1
ATOM 1640 C CA . ALA A 1 208 ? 10.030 -2.277 -7.486 1.00 95.31 208 ALA A CA 1
ATOM 1641 C C . ALA A 1 208 ? 10.178 -3.416 -6.477 1.00 95.31 208 ALA A C 1
ATOM 1643 O O . ALA A 1 208 ? 10.008 -4.591 -6.805 1.00 95.31 208 ALA A O 1
ATOM 1644 N N . PHE A 1 209 ? 10.479 -3.042 -5.239 1.00 95.94 209 PHE A N 1
ATOM 1645 C CA . PHE A 1 209 ? 10.464 -3.931 -4.094 1.00 95.94 209 PHE A CA 1
ATOM 1646 C C . PHE A 1 209 ? 9.031 -4.200 -3.670 1.00 95.94 209 PHE A C 1
ATOM 1648 O O . PHE A 1 209 ? 8.227 -3.274 -3.534 1.00 95.94 209 PHE A O 1
ATOM 1655 N N . HIS A 1 210 ? 8.738 -5.467 -3.431 1.00 94.94 210 HIS A N 1
ATOM 1656 C CA . HIS A 1 210 ? 7.483 -5.903 -2.851 1.00 94.94 210 HIS A CA 1
ATOM 1657 C C . HIS A 1 210 ? 7.332 -5.380 -1.407 1.00 94.94 210 HIS A C 1
ATOM 1659 O O . HIS A 1 210 ? 8.320 -5.202 -0.687 1.00 94.94 210 HIS A O 1
ATOM 1665 N N . GLN A 1 211 ? 6.100 -5.059 -1.001 1.00 91.94 211 GLN A N 1
ATOM 1666 C CA . GLN A 1 211 ? 5.767 -4.707 0.388 1.00 91.94 211 GLN A CA 1
ATOM 1667 C C . GLN A 1 211 ? 4.564 -5.485 0.917 1.00 91.94 211 GLN A C 1
ATOM 1669 O O . GLN A 1 211 ? 4.627 -6.002 2.029 1.00 91.94 211 GLN A O 1
ATOM 1674 N N . ALA A 1 212 ? 3.471 -5.503 0.155 1.00 92.06 212 ALA A N 1
ATOM 1675 C CA . ALA A 1 212 ? 2.242 -6.219 0.478 1.00 92.06 212 ALA A CA 1
ATOM 1676 C C . ALA A 1 212 ? 1.466 -6.483 -0.815 1.00 92.06 212 ALA A C 1
ATOM 1678 O O . ALA A 1 212 ? 1.502 -5.658 -1.729 1.00 92.06 212 ALA A O 1
ATOM 1679 N N . ASP A 1 213 ? 0.746 -7.594 -0.894 1.00 93.00 213 ASP A N 1
ATOM 1680 C CA . ASP A 1 213 ? 0.009 -7.995 -2.093 1.00 93.00 213 ASP A CA 1
ATOM 1681 C C . ASP A 1 213 ? -1.283 -8.751 -1.755 1.00 93.00 213 ASP A C 1
ATOM 1683 O O . ASP A 1 213 ? -1.463 -9.240 -0.643 1.00 93.00 213 ASP A O 1
ATOM 1687 N N . CYS A 1 214 ? -2.189 -8.856 -2.726 1.00 90.94 214 CYS A N 1
ATOM 1688 C CA . CYS A 1 214 ? -3.463 -9.572 -2.589 1.00 90.94 214 CYS A CA 1
ATOM 1689 C C . CYS A 1 214 ? -3.315 -11.072 -2.312 1.00 90.94 214 CYS A C 1
ATOM 1691 O O . CYS A 1 214 ? -4.197 -11.666 -1.700 1.00 90.94 214 CYS A O 1
ATOM 1693 N N . GLY A 1 215 ? -2.203 -11.695 -2.690 1.00 88.06 215 GLY A N 1
ATOM 1694 C CA . GLY A 1 215 ? -1.906 -13.074 -2.321 1.00 88.06 215 GLY A CA 1
ATOM 1695 C C . GLY A 1 215 ? -1.622 -13.258 -0.827 1.00 88.06 215 GLY A C 1
ATOM 1696 O O . GLY A 1 215 ? -1.590 -14.399 -0.368 1.00 88.06 215 GLY A O 1
ATOM 1697 N N . GLU A 1 216 ? -1.435 -12.189 -0.039 1.00 86.06 216 GLU A N 1
ATOM 1698 C CA . GLU A 1 216 ? -1.365 -12.290 1.429 1.00 86.06 216 GLU A CA 1
ATOM 1699 C C . GLU A 1 216 ? -2.665 -12.847 2.023 1.00 86.06 216 GLU A C 1
ATOM 1701 O O . GLU A 1 216 ? -2.600 -13.574 3.011 1.00 86.06 216 GLU A O 1
ATOM 1706 N N . PHE A 1 217 ? -3.821 -12.600 1.392 1.00 85.50 217 PHE A N 1
ATOM 1707 C CA . PHE A 1 217 ? -5.103 -13.140 1.858 1.00 85.50 217 PHE A CA 1
ATOM 1708 C C . PHE A 1 217 ? -5.147 -14.671 1.875 1.00 85.50 217 PHE A C 1
ATOM 1710 O O . PHE A 1 217 ? -5.867 -15.229 2.688 1.00 85.50 217 PHE A O 1
ATOM 1717 N N . LEU A 1 218 ? -4.380 -15.338 1.006 1.00 84.25 218 LEU A N 1
ATOM 1718 C CA . LEU A 1 218 ? -4.317 -16.804 0.935 1.00 84.25 218 LEU A CA 1
ATOM 1719 C C . LEU A 1 218 ? -3.156 -17.392 1.744 1.00 84.25 218 LEU A C 1
ATOM 1721 O O . LEU A 1 218 ? -3.159 -18.572 2.072 1.00 84.25 218 LEU A O 1
ATOM 1725 N N . ARG A 1 219 ? -2.113 -16.596 2.007 1.00 82.50 219 ARG A N 1
ATOM 1726 C CA . ARG A 1 219 ? -0.865 -17.074 2.627 1.00 82.50 219 ARG A CA 1
ATOM 1727 C C . ARG A 1 219 ? -0.780 -16.778 4.116 1.00 82.50 219 ARG A C 1
ATOM 1729 O O . ARG A 1 219 ? -0.072 -17.476 4.831 1.00 82.50 219 ARG A O 1
ATOM 1736 N N . ALA A 1 220 ? -1.438 -15.715 4.562 1.00 74.88 220 ALA A N 1
ATOM 1737 C CA . ALA A 1 220 ? -1.281 -15.157 5.895 1.00 74.88 220 ALA A CA 1
ATOM 1738 C C . ALA A 1 220 ? -2.648 -14.908 6.550 1.00 74.88 220 ALA A C 1
ATOM 1740 O O . ALA A 1 220 ? -2.871 -13.846 7.130 1.00 74.88 220 ALA A O 1
ATOM 1741 N N . GLU A 1 221 ? -3.550 -15.893 6.456 1.00 65.56 221 GLU A N 1
ATOM 1742 C CA . GLU A 1 221 ? -4.892 -15.844 7.057 1.00 65.56 221 GLU A CA 1
ATOM 1743 C C . GLU A 1 221 ? -4.835 -15.527 8.561 1.00 65.56 221 GLU A C 1
ATOM 1745 O O . GLU A 1 221 ? -5.618 -14.716 9.050 1.00 65.56 221 GLU A O 1
ATOM 1750 N N . ASP A 1 222 ? -3.840 -16.072 9.272 1.00 64.62 222 ASP A N 1
ATOM 1751 C CA . ASP A 1 222 ? -3.655 -15.860 10.713 1.00 64.62 222 ASP A CA 1
ATOM 1752 C C . ASP A 1 222 ? -3.117 -14.462 11.073 1.00 64.62 222 ASP A C 1
ATOM 1754 O O . ASP A 1 222 ? -3.321 -13.967 12.186 1.00 64.62 222 ASP A O 1
ATOM 1758 N N . GLU A 1 223 ? -2.395 -13.802 10.158 1.00 63.19 223 GLU A N 1
ATOM 1759 C CA . GLU A 1 223 ? -1.793 -12.489 10.426 1.00 63.19 223 GLU A CA 1
ATOM 1760 C C . GLU A 1 223 ? -2.715 -11.309 10.086 1.00 63.19 223 GLU A C 1
ATOM 1762 O O . GLU A 1 223 ? -2.430 -10.177 10.518 1.00 63.19 223 GLU A O 1
ATOM 1767 N N . LEU A 1 224 ? -3.800 -11.568 9.350 1.00 57.50 224 LEU A N 1
ATOM 1768 C CA . LEU A 1 224 ? -4.752 -10.583 8.827 1.00 57.50 224 LEU A CA 1
ATOM 1769 C C . LEU A 1 224 ? -5.766 -10.100 9.867 1.00 57.50 224 LEU A C 1
ATOM 1771 O O . LEU A 1 224 ? -6.166 -10.871 10.772 1.00 57.50 224 LEU A O 1
#